Protein AF-A0AAW2ZKT9-F1 (afdb_monomer)

Organism: NCBI:txid1008807

Nearest PDB structures (foldseek):
  7aoi-assembly1_BR  TM=4.768E-01  e=3.909E-07  Trypanosoma brucei
  7l20-assembly1_H  TM=8.440E-01  e=3.289E-03  Homo sapiens
  3j6b-assembly1_G  TM=8.456E-01  e=6.353E-03  Saccharomyces cerevisiae
  5mrc-assembly1_G  TM=6.419E-01  e=7.603E-03  Saccharomyces cerevisiae

Sequence (339 aa):
MLHVRNTIQTQTKSLHQLFLSTTQTRCYRAVADEKIIMLRDFPEHGFVENDTVLVKRGYMRNFLYPRKYAIYATKENLDKLSEKLSVTDVEHLAQKRKAERIRVLMKKIKPAKVQVGTKPNRSGPSSSLKKPFTAQDMASTITNALDASVSAEDIIGVNGKPISGPINAVGTYDIEFKTSKFNTTSVFRITIHDLADISSKTEVRPMTPTMGSLATPTNISVDPQVDPSQIEYLDTALENALQSTTPAGELSKEEKKKLKMERREKRKEASETAEKKQSVRDEKKAYVLGKVLNKDIAEVKQKNVEKDRKLRQRVGVNRAVTPQAINRKDSKNDDVADD

Mean predicted aligned error: 21.89 Å

InterPro domains:
  IPR000244 Large ribosomal subunit protein bL9 [PTHR21368] (14-186)
  IPR009027 Large ribosomal subunit protein bL9/RNase H1, N-terminal [SSF55658] (35-84)
  IPR020070 Large ribosomal subunit protein bL9, N-terminal [PF01281] (35-81)
  IPR036935 Large ribosomal subunit protein bL9, N-terminal domain superfamily [G3DSA:3.40.5.10] (35-84)

Secondary structure (DSSP, 8-state):
--HHHHHHHHHHHHHHHHHHTT----------EEEEEESS-BGGGTBPTT-EEEEEHHHIIIIITTTTSEEE--HHHHHHHHHHHHHHHHHHHHHHHHHHHHHHHHHHHTT-EEEEEEPBPTTS-TTEEEEEE-HHHHHHHHHHHHT----GGGEEEETTEE--S-EEE-EEEEEEEE-TTS--EEEEEEEEEEHHHHHHTT-------------------------GGGTHHHHHHHHHHTTS---S----HHHHHHHHHHHHHHHHHHHHHHHHHHHHHHHHHHHHHHHHHSHHHHHHHHHHHHHHHHHHHHHT-----------------------

Solvent-accessible surface area (backbone atoms only — not comparable to full-atom values): 20586 Å² total; per-residue (Å²): 125,72,75,64,59,57,57,55,58,54,56,54,54,54,54,54,56,60,64,65,69,64,69,69,81,75,75,78,69,82,75,59,70,39,58,26,33,26,68,47,69,38,78,94,78,72,41,52,52,78,36,78,48,78,40,49,47,65,54,44,63,72,52,31,43,79,70,62,36,34,44,71,59,43,71,71,52,48,51,53,48,53,51,50,51,52,50,50,51,53,48,52,52,51,50,50,55,51,53,50,53,49,53,53,52,51,63,58,45,51,80,43,74,48,78,43,72,41,68,56,28,89,90,56,62,85,54,30,41,64,61,66,48,37,56,60,54,52,19,52,52,48,23,74,74,65,81,40,97,56,57,42,78,23,53,48,25,50,70,92,36,69,65,86,68,61,49,46,60,58,44,79,41,44,34,33,36,34,50,86,92,46,101,55,75,45,60,29,45,39,37,38,41,48,50,71,62,61,61,68,73,67,64,74,75,78,81,72,83,83,78,83,81,92,77,83,86,80,86,77,92,78,87,92,88,78,75,76,80,65,60,70,67,53,56,64,56,53,58,67,59,62,73,76,66,77,72,100,62,82,74,50,79,62,55,55,49,51,54,54,49,53,55,50,51,57,50,50,55,53,50,56,55,48,52,57,52,49,51,56,52,52,52,52,49,50,57,55,52,59,62,54,57,62,60,52,51,52,50,52,51,52,53,51,55,50,50,52,50,54,49,39,64,73,70,66,60,88,67,87,77,74,85,76,83,80,84,73,86,78,72,87,80,80,86,84,86,89,137

Structure (mmCIF, N/CA/C/O backbone):
data_AF-A0AAW2ZKT9-F1
#
_entry.id   AF-A0AAW2ZKT9-F1
#
loop_
_atom_site.group_PDB
_atom_site.id
_atom_site.type_symbol
_atom_site.label_atom_id
_atom_site.label_alt_id
_atom_site.label_comp_id
_atom_site.label_asym_id
_atom_site.label_entity_id
_atom_site.label_seq_id
_atom_site.pdbx_PDB_ins_code
_atom_site.Cartn_x
_atom_site.Cartn_y
_atom_site.Cartn_z
_atom_site.occupancy
_atom_site.B_iso_or_equiv
_atom_site.auth_seq_id
_atom_site.auth_comp_id
_atom_site.auth_asym_id
_atom_site.auth_atom_id
_atom_site.pdbx_PDB_model_num
ATOM 1 N N . MET A 1 1 ? -44.192 -44.475 77.372 1.00 55.53 1 MET A N 1
ATOM 2 C CA . MET A 1 1 ? -43.464 -44.549 76.079 1.00 55.53 1 MET A CA 1
ATOM 3 C C . MET A 1 1 ? -44.173 -43.894 74.881 1.00 55.53 1 MET A C 1
ATOM 5 O O . MET A 1 1 ? -43.504 -43.627 73.893 1.00 55.53 1 MET A O 1
ATOM 9 N N . LEU A 1 2 ? -45.475 -43.574 74.939 1.00 52.62 2 LEU A N 1
ATOM 10 C CA . LEU A 1 2 ? -46.193 -42.920 73.825 1.00 52.62 2 LEU A CA 1
ATOM 11 C C . LEU A 1 2 ? -45.950 -41.400 73.702 1.00 52.62 2 LEU A C 1
ATOM 13 O O . LEU A 1 2 ? -46.002 -40.865 72.602 1.00 52.62 2 LEU A O 1
ATOM 17 N N . HIS A 1 3 ? -45.597 -40.711 74.792 1.00 50.47 3 HIS A N 1
ATOM 18 C CA . HIS A 1 3 ? -45.415 -39.250 74.787 1.00 50.47 3 HIS A CA 1
ATOM 19 C C . HIS A 1 3 ? -44.108 -38.760 74.134 1.00 50.47 3 HIS A C 1
ATOM 21 O O . HIS A 1 3 ? -44.045 -37.620 73.695 1.00 50.47 3 HIS A O 1
ATOM 27 N N . VAL A 1 4 ? -43.085 -39.615 74.012 1.00 55.88 4 VAL A N 1
ATOM 28 C CA . VAL A 1 4 ? -41.787 -39.248 73.402 1.00 55.88 4 VAL A CA 1
ATOM 29 C C . VAL A 1 4 ? -41.814 -39.382 71.872 1.00 55.88 4 VAL A C 1
ATOM 31 O O . VAL A 1 4 ? -41.070 -38.713 71.166 1.00 55.88 4 VAL A O 1
ATOM 34 N N . ARG A 1 5 ? -42.706 -40.220 71.327 1.00 47.91 5 ARG A N 1
ATOM 35 C CA . ARG A 1 5 ? -42.810 -40.441 69.873 1.00 47.91 5 ARG A CA 1
ATOM 36 C C . ARG A 1 5 ? -43.530 -39.295 69.152 1.00 47.91 5 ARG A C 1
ATOM 38 O O . ARG A 1 5 ? -43.178 -38.980 68.018 1.00 47.91 5 ARG A O 1
ATOM 45 N N . ASN A 1 6 ? -44.467 -38.626 69.825 1.00 53.97 6 ASN A N 1
ATOM 46 C CA . ASN A 1 6 ? -45.226 -37.516 69.239 1.00 53.97 6 ASN A CA 1
ATOM 47 C C . ASN A 1 6 ? -44.430 -36.202 69.177 1.00 53.97 6 ASN A C 1
ATOM 49 O O . ASN A 1 6 ? -44.639 -35.414 68.260 1.00 53.97 6 ASN A O 1
ATOM 53 N N . THR A 1 7 ? -43.483 -35.974 70.091 1.00 55.09 7 THR A N 1
ATOM 54 C CA . THR A 1 7 ? -42.602 -34.791 70.074 1.00 55.09 7 THR A CA 1
ATOM 55 C C . THR A 1 7 ? -41.527 -34.862 68.990 1.00 55.09 7 THR A C 1
ATOM 57 O O . THR A 1 7 ? -41.171 -33.836 68.416 1.00 55.09 7 THR A O 1
ATOM 60 N N . ILE A 1 8 ? -41.049 -36.061 68.644 1.00 55.88 8 ILE A N 1
ATOM 61 C CA . ILE A 1 8 ? -40.082 -36.239 67.550 1.00 55.88 8 ILE A CA 1
ATOM 62 C C . ILE A 1 8 ? -40.753 -35.971 66.189 1.00 55.88 8 ILE A C 1
ATOM 64 O O . ILE A 1 8 ? -40.178 -35.287 65.346 1.00 55.88 8 ILE A O 1
ATOM 68 N N . GLN A 1 9 ? -42.000 -36.420 65.988 1.00 54.09 9 GLN A N 1
ATOM 69 C CA . GLN A 1 9 ? -42.734 -36.188 64.734 1.00 54.09 9 GLN A CA 1
ATOM 70 C C . GLN A 1 9 ? -43.092 -34.714 64.474 1.00 54.09 9 GLN A C 1
ATOM 72 O O . GLN A 1 9 ? -43.180 -34.300 63.313 1.00 54.09 9 GLN A O 1
ATOM 77 N N . THR A 1 10 ? -43.320 -33.908 65.515 1.00 55.78 10 THR A N 1
ATOM 78 C CA . THR A 1 10 ? -43.642 -32.480 65.350 1.00 55.78 10 THR A CA 1
ATOM 79 C C . THR A 1 10 ? -42.404 -31.647 65.023 1.00 55.78 10 THR A C 1
ATOM 81 O O . THR A 1 10 ? -42.484 -30.752 64.180 1.00 55.78 10 THR A O 1
ATOM 84 N N . GLN A 1 11 ? -41.239 -31.985 65.588 1.00 57.16 11 GLN A N 1
ATOM 85 C CA . GLN A 1 11 ? -39.976 -31.311 65.263 1.00 57.16 11 GLN A CA 1
ATOM 86 C C . GLN A 1 11 ? -39.531 -31.561 63.812 1.00 57.16 11 GLN A C 1
ATOM 88 O O . GLN A 1 11 ? -39.074 -30.636 63.139 1.00 57.16 11 GLN A O 1
ATOM 93 N N . THR A 1 12 ? -39.740 -32.768 63.275 1.00 54.34 12 THR A N 1
ATOM 94 C CA . THR A 1 12 ? -39.355 -33.090 61.888 1.00 54.34 12 THR A CA 1
ATOM 95 C C . THR A 1 12 ? -40.223 -32.396 60.834 1.00 54.34 12 THR A C 1
ATOM 97 O O . THR A 1 12 ? -39.730 -32.069 59.758 1.00 54.34 12 THR A O 1
ATOM 100 N N . LYS A 1 13 ? -41.502 -32.116 61.128 1.00 52.97 13 LYS A N 1
ATOM 101 C CA . LYS A 1 13 ? -42.390 -31.386 60.199 1.00 52.97 13 LYS A CA 1
ATOM 102 C C . LYS A 1 13 ? -42.039 -29.895 60.103 1.00 52.97 13 LYS A C 1
ATOM 104 O O . LYS A 1 13 ? -42.116 -29.327 59.018 1.00 52.97 13 LYS A O 1
ATOM 109 N N . SER A 1 14 ? -41.596 -29.296 61.209 1.00 54.69 14 SER A N 1
ATOM 110 C CA . SER A 1 14 ? -41.140 -27.899 61.280 1.00 54.69 14 SER A CA 1
ATOM 111 C C . SER A 1 14 ? -39.885 -27.649 60.426 1.00 54.69 14 SER A C 1
ATOM 113 O O . SER A 1 14 ? -39.846 -26.708 59.630 1.00 54.69 14 SER A O 1
ATOM 115 N N . LEU A 1 15 ? -38.892 -28.544 60.497 1.00 53.81 15 LEU A N 1
ATOM 116 C CA . LEU A 1 15 ? -37.660 -28.423 59.707 1.00 53.81 15 LEU A CA 1
ATOM 117 C C . LEU A 1 15 ? -37.892 -28.604 58.200 1.00 53.81 15 LEU A C 1
ATOM 119 O O . LEU A 1 15 ? -37.283 -27.901 57.396 1.00 53.81 15 LEU A O 1
ATOM 123 N N . HIS A 1 16 ? -38.812 -29.487 57.802 1.00 55.59 16 HIS A N 1
ATOM 124 C CA . HIS A 1 16 ? -39.136 -29.694 56.388 1.00 55.59 16 HIS A CA 1
ATOM 125 C C . HIS A 1 16 ? -39.863 -28.482 55.773 1.00 55.59 16 HIS A C 1
ATOM 127 O O . HIS A 1 16 ? -39.642 -28.156 54.607 1.00 55.59 16 HIS A O 1
ATOM 133 N N . GLN A 1 17 ? -40.681 -27.768 56.558 1.00 54.91 17 GLN A N 1
ATOM 134 C CA . GLN A 1 17 ? -41.339 -26.526 56.127 1.00 54.91 17 GLN A CA 1
ATOM 135 C C . GLN A 1 17 ? -40.362 -25.346 55.994 1.00 54.91 17 GLN A C 1
ATOM 137 O O . GLN A 1 17 ? -40.526 -24.519 55.099 1.00 54.91 17 GLN A O 1
ATOM 142 N N . LEU A 1 18 ? -39.318 -25.290 56.828 1.00 53.09 18 LEU A N 1
ATOM 143 C CA . LEU A 1 18 ? -38.256 -24.281 56.731 1.00 53.09 18 LEU A CA 1
ATOM 144 C C . LEU A 1 18 ? -37.307 -24.516 55.543 1.00 53.09 18 LEU A C 1
ATOM 146 O O . LEU A 1 18 ? -36.765 -23.558 54.995 1.00 53.09 18 LEU A O 1
ATOM 150 N N . PHE A 1 19 ? -37.138 -25.766 55.106 1.00 49.34 19 PHE A N 1
ATOM 151 C CA . PHE A 1 19 ? -36.288 -26.101 53.957 1.00 49.34 19 PHE A CA 1
ATOM 152 C C . PHE A 1 19 ? -36.965 -25.821 52.601 1.00 49.34 19 PHE A C 1
ATOM 154 O O . PHE A 1 19 ? -36.299 -25.551 51.607 1.00 49.34 19 PHE A O 1
ATOM 161 N N . LEU A 1 20 ? -38.301 -25.840 52.554 1.00 49.09 20 LEU A N 1
ATOM 162 C CA . LEU A 1 20 ? -39.081 -25.579 51.336 1.00 49.09 20 LEU A CA 1
ATOM 163 C C . LEU A 1 20 ? -39.371 -24.087 51.093 1.00 49.09 20 LEU A C 1
ATOM 165 O O . LEU A 1 20 ? -39.737 -23.720 49.982 1.00 49.09 20 LEU A O 1
ATOM 169 N N . SER A 1 21 ? -39.181 -23.209 52.085 1.00 49.22 21 SER A N 1
ATOM 170 C CA . SER A 1 21 ? -39.358 -21.753 51.923 1.00 49.22 21 SER A CA 1
ATOM 171 C C . SER A 1 21 ? -38.104 -21.032 51.415 1.00 49.22 21 SER A C 1
ATOM 173 O O . SER A 1 21 ? -38.153 -19.849 51.077 1.00 49.22 21 SER A O 1
ATOM 175 N N . THR A 1 22 ? -36.975 -21.741 51.318 1.00 50.91 22 THR A N 1
ATOM 176 C CA . THR A 1 22 ? -35.697 -21.211 50.823 1.00 50.91 22 THR A CA 1
ATOM 177 C C . THR A 1 22 ? -35.498 -21.390 49.322 1.00 50.91 22 THR A C 1
ATOM 179 O O . THR A 1 22 ? -34.410 -21.100 48.818 1.00 50.91 22 THR A O 1
ATOM 182 N N . THR A 1 23 ? -36.534 -21.769 48.565 1.00 51.47 23 THR A N 1
ATOM 183 C CA . THR A 1 23 ? -36.543 -21.542 47.116 1.00 51.47 23 THR A CA 1
ATOM 184 C C . THR A 1 23 ? -36.618 -20.038 46.880 1.00 51.47 23 THR A C 1
ATOM 186 O O . THR A 1 23 ? -37.684 -19.475 46.641 1.00 51.47 23 THR A O 1
ATOM 189 N N . GLN A 1 24 ? -35.467 -19.375 47.017 1.00 59.56 24 GLN A N 1
ATOM 190 C CA . GLN A 1 24 ? -35.252 -18.000 46.614 1.00 59.56 24 GLN A CA 1
ATOM 191 C C . GLN A 1 24 ? -35.856 -17.848 45.230 1.00 59.56 24 GLN A C 1
ATOM 193 O O . GLN A 1 24 ? -35.366 -18.429 44.258 1.00 59.56 24 GLN A O 1
ATOM 198 N N . THR A 1 25 ? -36.912 -17.052 45.147 1.00 53.22 25 THR A N 1
ATOM 199 C CA . THR A 1 25 ? -37.403 -16.503 43.899 1.00 53.22 25 THR A CA 1
ATOM 200 C C . THR A 1 25 ? -36.242 -15.705 43.313 1.00 53.22 25 THR A C 1
ATOM 202 O O . THR A 1 25 ? -36.056 -14.530 43.625 1.00 53.22 25 THR A O 1
ATOM 205 N N . ARG A 1 26 ? -35.384 -16.360 42.518 1.00 54.31 26 ARG A N 1
ATOM 206 C CA . ARG A 1 26 ? -34.419 -15.688 41.655 1.00 54.31 26 ARG A CA 1
ATOM 207 C C . ARG A 1 26 ? -35.266 -14.879 40.694 1.00 54.31 26 ARG A C 1
ATOM 209 O O . ARG A 1 26 ? -35.739 -15.379 39.680 1.00 54.31 26 ARG A O 1
ATOM 216 N N . CYS A 1 27 ? -35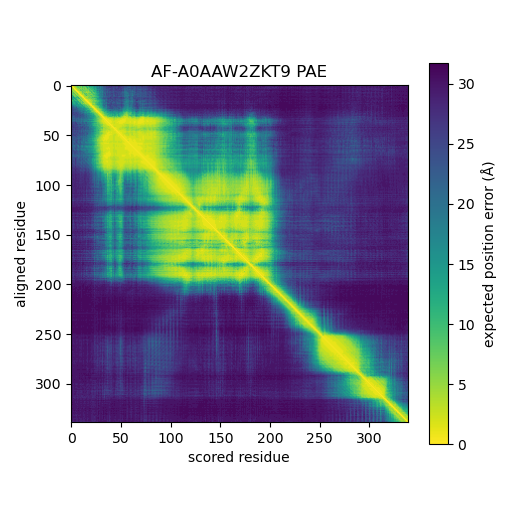.506 -13.628 41.050 1.00 50.59 27 CYS A N 1
ATOM 217 C CA . CYS A 1 27 ? -36.031 -12.643 40.138 1.00 50.59 27 CYS A CA 1
ATOM 218 C C . CYS A 1 27 ? -34.999 -12.505 39.013 1.00 50.59 27 CYS A C 1
ATOM 220 O O . CYS A 1 27 ? -33.965 -11.850 39.155 1.00 50.59 27 CYS A O 1
ATOM 222 N N . TYR A 1 28 ? -35.245 -13.211 37.907 1.00 58.62 28 TYR A N 1
ATOM 223 C CA . TYR A 1 28 ? -34.474 -13.089 36.680 1.00 58.62 28 TYR A CA 1
ATOM 224 C C . TYR A 1 28 ? -34.650 -11.662 36.176 1.00 58.62 28 TYR A C 1
ATOM 226 O O . TYR A 1 28 ? -35.633 -11.311 35.528 1.00 58.62 28 TYR A O 1
ATOM 234 N N . ARG A 1 29 ? -33.701 -10.803 36.537 1.00 62.41 29 ARG A N 1
ATOM 235 C CA . ARG A 1 29 ? -33.633 -9.447 36.014 1.00 62.41 29 ARG A CA 1
ATOM 236 C C . ARG A 1 29 ? -33.313 -9.573 34.529 1.00 62.41 29 ARG A C 1
ATOM 238 O O . ARG A 1 29 ? -32.271 -10.130 34.184 1.00 62.41 29 ARG A O 1
ATOM 245 N N . ALA A 1 30 ? -34.205 -9.087 33.667 1.00 65.00 30 ALA A N 1
ATOM 246 C CA . ALA A 1 30 ? -33.951 -9.027 32.234 1.00 65.00 30 ALA A CA 1
ATOM 247 C C . ALA A 1 30 ? -32.586 -8.361 31.999 1.00 65.00 30 ALA A C 1
ATOM 249 O O . ALA A 1 30 ? -32.335 -7.236 32.443 1.00 65.00 30 ALA A O 1
ATOM 250 N N . VAL A 1 31 ? -31.664 -9.103 31.388 1.00 67.56 31 VAL A N 1
ATOM 251 C CA . VAL A 1 31 ? -30.297 -8.633 31.174 1.00 67.56 31 VAL A CA 1
ATOM 252 C C . VAL A 1 31 ? -30.313 -7.732 29.949 1.00 67.56 31 VAL A C 1
ATOM 254 O O . VAL A 1 31 ? -30.563 -8.203 28.840 1.00 67.56 31 VAL A O 1
ATOM 257 N N . ALA A 1 32 ? -30.062 -6.443 30.169 1.00 80.19 32 ALA A N 1
ATOM 258 C CA . ALA A 1 32 ? -29.929 -5.468 29.095 1.00 80.19 32 ALA A CA 1
ATOM 259 C C . ALA A 1 32 ? -28.803 -5.861 28.125 1.00 80.19 32 ALA A C 1
ATOM 261 O O . ALA A 1 32 ? -27.788 -6.439 28.534 1.00 80.19 32 ALA A O 1
ATOM 262 N N . ASP A 1 33 ? -28.995 -5.527 26.853 1.00 92.44 33 ASP A N 1
ATOM 263 C CA . ASP A 1 33 ? -27.971 -5.644 25.821 1.00 92.44 33 ASP A CA 1
ATOM 264 C C . ASP A 1 33 ? -27.014 -4.448 25.882 1.00 92.44 33 ASP A C 1
ATOM 266 O O . ASP A 1 33 ? -27.395 -3.343 26.270 1.00 92.44 33 ASP A O 1
ATOM 270 N N . GLU A 1 34 ? -25.752 -4.687 25.542 1.00 93.25 34 GLU A N 1
ATOM 271 C CA . GLU A 1 34 ? -24.696 -3.681 25.453 1.00 93.25 34 GLU A CA 1
ATOM 272 C C . GLU A 1 34 ? -24.239 -3.512 24.018 1.00 93.25 34 GLU A C 1
ATOM 274 O O . GLU A 1 34 ? -24.077 -4.487 23.281 1.00 93.25 34 GLU A O 1
ATOM 279 N N . LYS A 1 35 ? -23.973 -2.258 23.656 1.00 96.25 35 LYS A N 1
ATOM 280 C CA . LYS A 1 35 ? -23.394 -1.899 22.367 1.00 96.25 35 LYS A CA 1
ATOM 281 C C . LYS A 1 35 ? -21.872 -1.945 22.474 1.00 96.25 35 LYS A C 1
ATOM 283 O O . LYS A 1 35 ? -21.276 -1.294 23.338 1.00 96.25 35 LYS A O 1
ATOM 288 N N . ILE A 1 36 ? -21.245 -2.719 21.601 1.00 96.56 36 ILE A N 1
ATOM 289 C CA . ILE A 1 36 ? -19.804 -2.979 21.620 1.00 96.56 36 ILE A CA 1
ATOM 290 C C . ILE A 1 36 ? -19.215 -2.834 20.221 1.00 96.56 36 ILE A C 1
ATOM 292 O O . ILE A 1 36 ? -19.940 -2.922 19.237 1.00 96.56 36 ILE A O 1
ATOM 296 N N . ILE A 1 37 ? -17.906 -2.622 20.145 1.00 96.81 37 ILE A N 1
ATOM 297 C CA . ILE A 1 37 ? -17.136 -2.618 18.899 1.00 96.81 37 ILE A CA 1
ATOM 298 C C . ILE A 1 37 ? -16.263 -3.870 18.897 1.00 96.81 37 ILE A C 1
ATOM 300 O O . ILE A 1 37 ? -15.524 -4.101 19.862 1.00 96.81 37 ILE A O 1
ATOM 304 N N . MET A 1 38 ? -16.344 -4.667 17.837 1.00 96.81 38 MET A N 1
ATOM 305 C CA . MET A 1 38 ? -15.521 -5.864 17.670 1.00 96.81 38 MET A CA 1
ATOM 306 C C . MET A 1 38 ? -14.114 -5.498 17.200 1.00 96.81 38 MET A C 1
ATOM 308 O O . MET A 1 38 ? -13.937 -4.682 16.303 1.00 96.81 38 MET A O 1
ATOM 312 N N . LEU A 1 39 ? -13.101 -6.108 17.811 1.00 95.06 39 LEU A N 1
ATOM 313 C CA . LEU A 1 39 ? -11.690 -5.939 17.444 1.00 95.06 39 LEU A CA 1
ATOM 314 C C . LEU A 1 39 ? -11.143 -7.105 16.617 1.00 95.06 39 LEU A C 1
ATOM 316 O O . LEU A 1 39 ? -10.015 -7.035 16.146 1.00 95.06 39 LEU A O 1
ATOM 320 N N . ARG A 1 40 ? -11.889 -8.204 16.510 1.00 92.44 40 ARG A N 1
ATOM 321 C CA . ARG A 1 40 ? -11.532 -9.380 15.715 1.00 92.44 40 ARG A CA 1
ATOM 322 C C . ARG A 1 40 ? -12.781 -9.969 15.084 1.00 92.44 40 ARG A C 1
ATOM 324 O O . ARG A 1 40 ? -13.862 -9.855 15.657 1.00 92.44 40 ARG A O 1
ATOM 331 N N . ASP A 1 41 ? -12.585 -10.626 13.951 1.00 91.06 41 ASP A N 1
ATOM 332 C CA . ASP A 1 41 ? -13.618 -11.379 13.247 1.00 91.06 41 ASP A CA 1
ATOM 333 C C . ASP A 1 41 ? -13.933 -12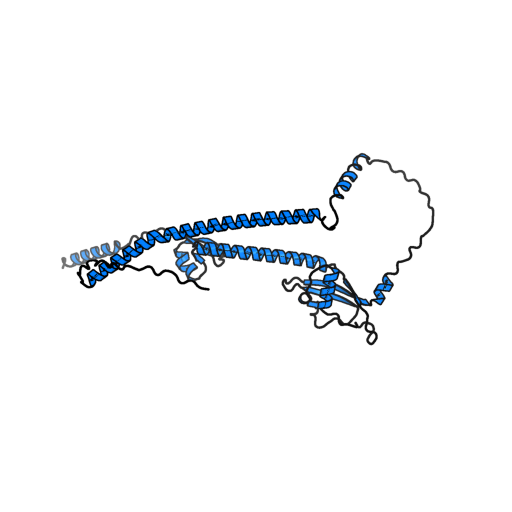.708 13.965 1.00 91.06 41 ASP A C 1
ATOM 335 O O . ASP A 1 41 ? -13.028 -13.416 14.421 1.00 91.06 41 ASP A O 1
ATOM 339 N N . PHE A 1 42 ? -15.224 -13.032 14.069 1.00 88.69 42 PHE A N 1
ATOM 340 C CA . PHE A 1 42 ? -15.755 -14.303 14.561 1.00 88.69 42 PHE A CA 1
ATOM 341 C C . PHE A 1 42 ? -16.779 -14.853 13.557 1.00 88.69 42 PHE A C 1
ATOM 343 O O . PHE A 1 42 ? -17.983 -14.596 13.702 1.00 88.69 42 PHE A O 1
ATOM 350 N N . PRO A 1 43 ? -16.341 -15.670 12.581 1.00 83.19 43 PRO A N 1
ATOM 351 C CA . PRO A 1 43 ? -17.215 -16.172 11.522 1.00 83.19 43 PRO A CA 1
ATOM 352 C C . PRO A 1 43 ? -18.322 -17.087 12.056 1.00 83.19 43 PRO A C 1
ATOM 354 O O . PRO A 1 43 ? -19.427 -17.088 11.525 1.00 83.19 43 PRO A O 1
ATOM 357 N N . GLU A 1 44 ? -18.072 -17.804 13.157 1.00 87.94 44 GLU A N 1
ATOM 358 C CA . GLU A 1 44 ? -19.066 -18.669 13.809 1.00 87.94 44 GLU A CA 1
ATOM 359 C C . GLU A 1 44 ? -20.316 -17.911 14.272 1.00 87.94 44 GLU A C 1
ATOM 361 O O . GLU A 1 44 ? -21.367 -18.515 14.464 1.00 87.94 44 GLU A O 1
ATOM 366 N N . HIS A 1 45 ? -20.196 -16.610 14.544 1.00 82.25 45 HIS A N 1
ATOM 367 C CA . HIS A 1 45 ? -21.284 -15.778 15.068 1.00 82.25 45 HIS A CA 1
ATOM 368 C C . HIS A 1 45 ? -21.653 -14.650 14.092 1.00 82.25 45 HIS A C 1
ATOM 370 O O . HIS A 1 45 ? -22.500 -13.817 14.410 1.00 82.25 45 HIS A O 1
ATOM 376 N N . GLY A 1 46 ? -21.019 -14.619 12.912 1.00 87.69 46 GLY A N 1
ATOM 377 C CA . GLY A 1 46 ? -21.205 -13.579 11.901 1.00 87.69 46 GLY A CA 1
ATOM 378 C C . GLY A 1 46 ? -20.737 -12.188 12.339 1.00 87.69 46 GLY A C 1
ATOM 379 O O . GLY A 1 46 ? -21.244 -11.195 11.827 1.00 87.69 46 GLY A O 1
ATOM 380 N N . PHE A 1 47 ? -19.819 -12.092 13.305 1.00 92.31 47 PHE A N 1
ATOM 381 C CA . PHE A 1 47 ? -19.333 -10.804 13.799 1.00 92.31 47 PHE A CA 1
ATOM 382 C C . PHE A 1 47 ? -18.087 -10.368 13.045 1.00 92.31 47 PHE A C 1
ATOM 384 O O . PHE A 1 47 ? -17.059 -11.024 13.144 1.00 92.31 47 PHE A O 1
ATOM 391 N N . VAL A 1 48 ? -18.167 -9.229 12.365 1.00 89.69 48 VAL A N 1
ATOM 392 C CA . VAL A 1 48 ? -17.062 -8.680 11.575 1.00 89.69 48 VAL A CA 1
ATOM 393 C C . VAL A 1 48 ? -16.187 -7.765 12.439 1.00 89.69 48 VAL A C 1
ATOM 395 O O . VAL A 1 48 ? -16.666 -7.087 13.351 1.00 89.69 48 VAL A O 1
ATOM 398 N N . GLU A 1 49 ? -14.885 -7.736 12.157 1.00 91.06 49 GLU A N 1
ATOM 399 C CA . GLU A 1 49 ? -13.954 -6.801 12.792 1.00 91.06 49 GLU A CA 1
ATOM 400 C C . GLU A 1 49 ? -14.347 -5.338 12.516 1.00 91.06 49 GLU A C 1
ATOM 402 O O . GLU A 1 49 ? -14.791 -4.994 11.424 1.00 91.06 49 GLU A O 1
ATOM 407 N N . ASN A 1 50 ? -14.144 -4.461 13.505 1.00 92.31 50 ASN A N 1
ATOM 408 C CA . ASN A 1 50 ? -14.453 -3.029 13.456 1.00 92.31 50 ASN A CA 1
ATOM 409 C C . ASN A 1 50 ? -15.947 -2.695 13.287 1.00 92.31 50 ASN A C 1
ATOM 411 O O . ASN A 1 50 ? -16.289 -1.530 13.089 1.00 92.31 50 ASN A O 1
ATOM 415 N N . ASP A 1 51 ? -16.840 -3.676 13.433 1.00 91.56 51 ASP A N 1
ATOM 416 C CA . ASP A 1 51 ? -18.285 -3.461 13.420 1.00 91.56 51 ASP A CA 1
ATOM 417 C C . ASP A 1 51 ? -18.851 -3.216 14.829 1.00 91.56 51 ASP A C 1
ATOM 419 O O . ASP A 1 51 ? -18.269 -3.602 15.852 1.00 91.56 51 ASP A O 1
ATOM 423 N N . THR A 1 52 ? -20.004 -2.548 14.888 1.00 94.00 52 THR A N 1
ATOM 424 C CA . THR A 1 52 ? -20.704 -2.231 16.130 1.00 94.00 52 THR A CA 1
ATOM 425 C C . THR A 1 52 ? -21.904 -3.149 16.342 1.00 94.00 52 THR A C 1
ATOM 427 O O . THR A 1 52 ? -22.939 -3.001 15.698 1.00 94.00 52 THR A O 1
ATOM 430 N N . VAL A 1 53 ? -21.803 -4.045 17.323 1.00 94.50 53 VAL A N 1
ATOM 431 C CA . VAL A 1 53 ? -22.769 -5.128 17.558 1.00 94.50 53 VAL A CA 1
ATOM 432 C C . VAL A 1 53 ? -23.454 -4.971 18.920 1.00 94.50 53 VAL A C 1
ATOM 434 O O . VAL A 1 53 ? -22.869 -4.454 19.876 1.00 94.50 53 VAL A O 1
ATOM 437 N N . LEU A 1 54 ? -24.711 -5.414 19.021 1.00 95.00 54 LEU A N 1
ATOM 438 C CA . LEU A 1 54 ? -25.443 -5.539 20.285 1.00 95.00 54 LEU A CA 1
ATOM 439 C C . LEU A 1 54 ? -25.272 -6.952 20.848 1.00 95.00 54 LEU A C 1
ATOM 441 O O . LEU A 1 54 ? -25.631 -7.931 20.199 1.00 95.00 54 LEU A O 1
ATOM 445 N N . VAL A 1 55 ? -24.750 -7.064 22.070 1.00 94.94 55 VAL A N 1
ATOM 446 C CA . VAL A 1 55 ? -24.541 -8.353 22.746 1.00 94.94 55 VAL A CA 1
ATOM 447 C C . VAL A 1 55 ? -25.067 -8.334 24.173 1.00 94.94 55 VAL A C 1
ATOM 449 O O . VAL A 1 55 ? -25.126 -7.294 24.827 1.00 94.94 55 VAL A O 1
ATOM 452 N N . LYS A 1 56 ? -25.369 -9.510 24.725 1.00 94.69 56 LYS A N 1
ATOM 453 C CA . LYS A 1 56 ? -25.748 -9.636 26.137 1.00 94.69 56 LYS A CA 1
ATOM 454 C C . LYS A 1 56 ? -24.596 -9.189 27.047 1.00 94.69 56 LYS A C 1
ATOM 456 O O . LYS A 1 56 ? -23.453 -9.620 26.869 1.00 94.69 56 LYS A O 1
ATOM 461 N N . ARG A 1 57 ? -24.901 -8.420 28.106 1.00 93.69 57 ARG A N 1
ATOM 462 C CA . ARG A 1 57 ? -23.916 -7.951 29.114 1.00 93.69 57 ARG A CA 1
ATOM 463 C C . ARG A 1 57 ? -22.996 -9.046 29.646 1.00 93.69 57 ARG A C 1
ATOM 465 O O . ARG A 1 57 ? -21.803 -8.813 29.822 1.00 93.69 57 ARG A O 1
ATOM 472 N N . GLY A 1 58 ? -23.552 -10.225 29.927 1.00 94.19 58 GLY A N 1
ATOM 473 C CA . GLY A 1 58 ? -22.790 -11.361 30.450 1.00 94.19 58 GLY A CA 1
ATOM 474 C C . GLY A 1 58 ? -21.740 -11.867 29.462 1.00 94.19 58 GLY A C 1
ATOM 475 O O . GLY A 1 58 ? -20.609 -12.130 29.860 1.00 94.19 58 GLY A O 1
ATOM 476 N N . TYR A 1 59 ? -22.085 -11.922 28.174 1.00 95.00 59 TYR A N 1
ATOM 477 C CA . TYR A 1 59 ? -21.165 -12.354 27.125 1.00 95.00 59 TYR A CA 1
ATOM 478 C C . TYR A 1 59 ? -20.024 -11.349 26.931 1.00 95.00 59 TYR A C 1
ATOM 480 O O . TYR A 1 59 ? -18.853 -11.732 26.916 1.00 95.00 59 TYR A O 1
ATOM 488 N N . MET A 1 60 ? -20.347 -10.049 26.915 1.00 95.75 60 MET A N 1
ATOM 489 C CA . MET A 1 60 ? -19.333 -8.992 26.876 1.00 95.75 60 MET A CA 1
ATOM 490 C C . MET A 1 60 ? -18.380 -9.076 28.075 1.00 95.75 60 MET A C 1
ATOM 492 O O . MET A 1 60 ? -17.165 -9.119 27.901 1.00 95.75 60 MET A O 1
ATOM 496 N N . ARG A 1 61 ? -18.914 -9.147 29.299 1.00 95.75 61 ARG A N 1
ATOM 497 C CA . ARG A 1 61 ? -18.111 -9.112 30.530 1.00 95.75 61 ARG A CA 1
ATOM 498 C C . ARG A 1 61 ? -17.242 -10.351 30.730 1.00 95.75 61 ARG A C 1
ATOM 500 O O . ARG A 1 61 ? -16.109 -10.212 31.177 1.00 95.75 61 ARG A O 1
ATOM 507 N N . ASN A 1 62 ? -17.777 -11.538 30.451 1.00 96.81 62 ASN A N 1
ATOM 508 C CA . ASN A 1 62 ? -17.123 -12.795 30.817 1.00 96.81 62 ASN A CA 1
ATOM 509 C C . ASN A 1 62 ? -16.238 -13.349 29.695 1.00 96.81 62 ASN A C 1
ATOM 511 O O . ASN A 1 62 ? -15.271 -14.047 29.985 1.00 96.81 62 ASN A O 1
ATOM 515 N N . PHE A 1 63 ? -16.560 -13.058 28.431 1.00 96.19 63 PHE A N 1
ATOM 516 C CA . PHE A 1 63 ? -15.891 -13.670 27.284 1.00 96.19 63 PHE A CA 1
ATOM 517 C C . PHE A 1 63 ? -15.148 -12.648 26.420 1.00 96.19 63 PHE A C 1
ATOM 519 O O . PHE A 1 63 ? -13.927 -12.741 26.286 1.00 96.19 63 PHE A O 1
ATOM 526 N N . LEU A 1 64 ? -15.850 -11.652 25.870 1.00 96.69 64 LEU A N 1
ATOM 527 C CA . LEU A 1 64 ? -15.260 -10.748 24.873 1.00 96.69 64 LEU A CA 1
ATOM 528 C C . LEU A 1 64 ? -14.258 -9.758 25.482 1.00 96.69 64 LEU A C 1
ATOM 530 O O . LEU A 1 64 ? -13.172 -9.563 24.933 1.00 96.69 64 LEU A O 1
ATOM 534 N N . TYR A 1 65 ? -14.599 -9.151 26.622 1.00 96.19 65 TYR A N 1
ATOM 535 C CA . TYR A 1 65 ? -13.773 -8.127 27.261 1.00 96.19 65 TYR A CA 1
ATOM 536 C C . TYR A 1 65 ? -12.461 -8.687 27.839 1.00 96.19 65 TYR A C 1
ATOM 538 O O . TYR A 1 65 ? -11.403 -8.154 27.499 1.00 96.19 65 TYR A O 1
ATOM 546 N N . PRO A 1 66 ? -12.455 -9.788 28.626 1.00 97.75 66 PRO A N 1
ATOM 547 C CA . PRO A 1 66 ? -11.212 -10.324 29.188 1.00 97.75 66 PRO A CA 1
ATOM 548 C C . PRO A 1 66 ? -10.245 -10.826 28.110 1.00 97.75 66 PRO A C 1
ATOM 550 O O . PRO A 1 66 ? -9.031 -10.707 28.262 1.00 97.75 66 PRO A O 1
ATOM 553 N N . ARG A 1 67 ? -10.779 -11.341 26.994 1.00 96.69 67 ARG A N 1
ATOM 554 C CA . ARG A 1 67 ? -9.990 -11.814 25.846 1.00 96.69 67 ARG A CA 1
ATOM 555 C C . ARG A 1 67 ? -9.593 -10.705 24.868 1.00 96.69 67 ARG A C 1
ATOM 557 O O . ARG A 1 67 ? -8.872 -10.983 23.914 1.00 96.69 67 ARG A O 1
ATOM 564 N N . LYS A 1 68 ? -10.021 -9.458 25.109 1.00 96.62 68 LYS A N 1
ATOM 565 C CA . LYS A 1 68 ? -9.773 -8.288 24.244 1.00 96.62 68 LYS A CA 1
ATOM 566 C C . LYS A 1 68 ? -10.288 -8.475 22.811 1.00 96.62 68 LYS A C 1
ATOM 568 O O . LYS A 1 68 ? -9.681 -7.997 21.858 1.00 96.62 68 LYS A O 1
ATOM 573 N N . TYR A 1 69 ? -11.407 -9.176 22.663 1.00 96.44 69 TYR A N 1
ATOM 574 C CA . TYR A 1 69 ? -12.079 -9.362 21.376 1.00 96.44 69 TYR A CA 1
ATOM 575 C C . TYR A 1 69 ? -13.050 -8.235 21.048 1.00 96.44 69 TYR A C 1
ATOM 577 O O . TYR A 1 69 ? -13.333 -8.002 19.880 1.00 96.44 69 TYR A O 1
ATOM 585 N N . ALA A 1 70 ? -13.522 -7.508 22.060 1.00 96.75 70 ALA A N 1
ATOM 586 C CA . ALA A 1 70 ? -14.372 -6.346 21.873 1.00 96.75 70 ALA A CA 1
ATOM 587 C C . ALA A 1 70 ? -14.084 -5.264 22.913 1.00 96.75 70 ALA A C 1
ATOM 589 O O . ALA A 1 70 ? -13.570 -5.533 24.003 1.00 96.75 70 ALA A O 1
ATOM 590 N N . ILE A 1 71 ? -14.479 -4.039 22.582 1.00 97.00 71 ILE A N 1
ATOM 591 C CA . ILE A 1 71 ? -14.456 -2.879 23.474 1.00 97.00 71 ILE A CA 1
ATOM 592 C C . ILE A 1 71 ? -15.856 -2.283 23.589 1.00 97.00 71 ILE A C 1
ATOM 594 O O . ILE A 1 71 ? -16.692 -2.439 22.703 1.00 97.00 71 ILE A O 1
ATOM 598 N N . TYR A 1 72 ? -16.128 -1.582 24.686 1.00 96.94 72 TYR A N 1
ATOM 599 C CA . TYR A 1 72 ? -17.393 -0.863 24.834 1.00 96.94 72 TYR A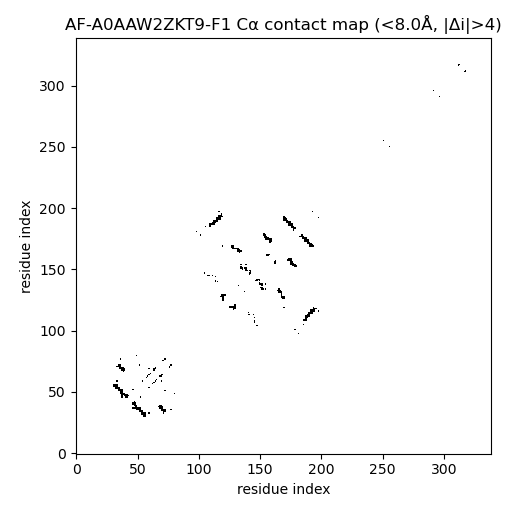 CA 1
ATOM 600 C C . TYR A 1 72 ? -17.509 0.248 23.787 1.00 96.94 72 TYR A C 1
ATOM 602 O O . TYR A 1 72 ? -16.546 0.986 23.557 1.00 96.94 72 TYR A O 1
ATOM 610 N N . ALA A 1 73 ? -18.699 0.405 23.202 1.00 96.62 73 ALA A N 1
ATOM 611 C CA . ALA A 1 73 ? -18.990 1.457 22.232 1.00 96.62 73 ALA A CA 1
ATOM 612 C C . ALA A 1 73 ? -19.233 2.811 22.930 1.00 96.62 73 ALA A C 1
ATOM 614 O O . ALA A 1 73 ? -20.331 3.368 22.901 1.00 96.62 73 ALA A O 1
ATOM 615 N N . THR A 1 74 ? -18.209 3.335 23.606 1.00 97.06 74 THR A N 1
ATOM 616 C CA . THR A 1 74 ? -18.213 4.707 24.129 1.00 97.06 74 THR A CA 1
ATOM 617 C C . THR A 1 74 ? -18.037 5.703 22.983 1.00 97.06 74 THR A C 1
ATOM 619 O O . THR A 1 74 ? -17.517 5.350 21.926 1.00 97.06 74 THR A O 1
ATOM 622 N N . LYS A 1 75 ? -18.437 6.965 23.187 1.00 96.12 75 LYS A N 1
ATOM 623 C CA . LYS A 1 75 ? -18.286 8.021 22.168 1.00 96.12 75 LYS A CA 1
ATOM 624 C C . LYS A 1 75 ? -16.840 8.140 21.681 1.00 96.12 75 LYS A C 1
ATOM 626 O O . LYS A 1 75 ? -16.597 8.079 20.489 1.00 96.12 75 LYS A O 1
ATOM 631 N N . GLU A 1 76 ? -15.888 8.158 22.611 1.00 96.44 76 GLU A N 1
ATOM 632 C CA . GLU A 1 76 ? -14.460 8.215 22.284 1.00 96.44 76 GLU A CA 1
ATOM 633 C C . GLU A 1 76 ? -13.983 7.023 21.445 1.00 96.44 76 GLU A C 1
ATOM 635 O O . GLU A 1 76 ? -13.143 7.180 20.563 1.00 96.44 76 GLU A O 1
ATOM 640 N N . ASN A 1 77 ? -14.492 5.818 21.715 1.00 95.88 77 ASN A N 1
ATOM 641 C CA . ASN A 1 77 ? -14.108 4.630 20.957 1.00 95.88 77 ASN A CA 1
ATOM 642 C C . ASN A 1 77 ? -14.744 4.618 19.563 1.00 95.88 77 ASN A C 1
ATOM 644 O O . ASN A 1 77 ? -14.100 4.169 18.619 1.00 95.88 77 ASN A O 1
ATOM 648 N N . LEU A 1 78 ? -15.969 5.134 19.427 1.00 94.69 78 LEU A N 1
ATOM 649 C CA . LEU A 1 78 ? -16.632 5.320 18.134 1.00 94.69 78 LEU A CA 1
ATOM 650 C C . LEU A 1 78 ? -15.916 6.374 17.281 1.00 94.69 78 LEU A C 1
ATOM 652 O O . LEU A 1 78 ? -15.704 6.147 16.093 1.00 94.69 78 LEU A O 1
ATOM 656 N N . ASP A 1 79 ? -15.479 7.478 17.887 1.00 94.31 79 ASP A N 1
ATOM 657 C CA . ASP A 1 79 ? -14.712 8.514 17.192 1.00 94.31 79 ASP A CA 1
ATOM 658 C C . ASP A 1 79 ? -13.375 7.939 16.697 1.00 94.31 79 ASP A C 1
ATOM 660 O O . ASP A 1 79 ? -13.076 8.009 15.504 1.00 94.31 79 ASP A O 1
ATOM 664 N N . LYS A 1 80 ? -12.633 7.234 17.565 1.00 93.38 80 LYS A N 1
ATOM 665 C CA . LYS A 1 80 ? -11.392 6.527 17.190 1.00 93.38 80 LYS A CA 1
ATOM 666 C C . LYS A 1 80 ? -11.608 5.491 16.086 1.00 93.38 80 LYS A C 1
ATOM 668 O O . LYS A 1 80 ? -10.734 5.311 15.243 1.00 93.38 80 LYS A O 1
ATOM 673 N N . LEU A 1 81 ? -12.737 4.782 16.099 1.00 91.31 81 LEU A N 1
ATOM 674 C CA . LEU A 1 81 ? -13.095 3.828 15.051 1.00 91.31 81 LEU A CA 1
ATOM 675 C C . LEU A 1 81 ? -13.317 4.547 13.716 1.00 91.31 81 LEU A C 1
ATOM 677 O O . LEU A 1 81 ? -12.770 4.122 12.705 1.00 91.31 81 LEU A O 1
ATOM 681 N N . SER A 1 82 ? -14.060 5.656 13.722 1.00 88.94 82 SER A N 1
ATOM 682 C CA . SER A 1 82 ? -14.319 6.453 12.518 1.00 88.94 82 SER A CA 1
ATOM 683 C C . SER A 1 82 ? -13.037 7.044 11.924 1.00 88.94 82 SER A C 1
ATOM 685 O O . SER A 1 82 ? -12.840 6.997 10.711 1.00 88.94 82 SER A O 1
ATOM 687 N N . GLU A 1 83 ? -12.118 7.513 12.775 1.00 89.69 83 GLU A N 1
ATOM 688 C CA . GLU A 1 83 ? -10.805 8.001 12.355 1.00 89.69 83 GLU A CA 1
ATOM 689 C C . GLU A 1 83 ? -9.994 6.875 11.713 1.00 89.69 83 GLU A C 1
ATOM 691 O O . GLU A 1 83 ? -9.503 7.037 10.595 1.00 89.69 83 GLU A O 1
ATOM 696 N N . LYS A 1 84 ? -9.917 5.707 12.364 1.00 86.44 84 LYS A N 1
ATOM 697 C CA . LYS A 1 84 ? -9.233 4.529 11.816 1.00 86.44 84 LYS A CA 1
ATOM 698 C C . LYS A 1 84 ? -9.802 4.108 10.466 1.00 86.44 84 LYS A C 1
ATOM 700 O O . LYS A 1 84 ? -9.022 3.967 9.532 1.00 86.44 84 LYS A O 1
ATOM 705 N N . LEU A 1 85 ? -11.125 3.971 10.355 1.00 84.19 85 LEU A N 1
ATOM 706 C CA . LEU A 1 85 ? -11.797 3.610 9.104 1.00 84.19 85 LEU A CA 1
ATOM 707 C C . LEU A 1 85 ? -11.481 4.618 7.993 1.00 84.19 85 LEU A C 1
ATOM 709 O O . LEU A 1 85 ? -11.108 4.233 6.888 1.00 84.19 85 LEU A O 1
ATOM 713 N N . SER A 1 86 ? -11.521 5.915 8.306 1.00 80.81 86 SER A N 1
ATOM 714 C CA . SER A 1 86 ? -11.213 6.961 7.330 1.00 80.81 86 SER A CA 1
ATOM 715 C C . SER A 1 86 ? -9.758 6.916 6.848 1.00 80.81 86 SER A C 1
ATOM 717 O O . SER A 1 86 ? -9.498 7.092 5.658 1.00 80.81 86 SER A O 1
ATOM 719 N N . VAL A 1 87 ? -8.806 6.628 7.741 1.00 81.88 87 VAL A N 1
ATOM 720 C CA . VAL A 1 87 ? -7.391 6.470 7.385 1.00 81.88 87 VAL A CA 1
ATOM 721 C C . VAL A 1 87 ? -7.213 5.233 6.516 1.00 81.88 87 VAL A C 1
ATOM 723 O O . VAL A 1 87 ? -6.609 5.335 5.450 1.00 81.88 87 VAL A O 1
ATOM 726 N N . THR A 1 88 ? -7.797 4.096 6.904 1.00 77.50 88 THR A N 1
ATOM 727 C CA . THR A 1 88 ? -7.714 2.864 6.113 1.00 77.50 88 THR A CA 1
ATOM 728 C C . THR A 1 88 ? -8.342 3.037 4.737 1.00 77.50 88 THR A C 1
ATOM 730 O O . THR A 1 88 ? -7.753 2.615 3.747 1.00 77.50 88 THR A O 1
ATOM 733 N N . ASP A 1 89 ? -9.476 3.728 4.623 1.00 77.56 89 ASP A N 1
ATOM 734 C CA . ASP A 1 89 ? -10.134 3.972 3.339 1.00 77.56 89 ASP A CA 1
ATOM 735 C C . ASP A 1 89 ? -9.289 4.874 2.439 1.00 77.56 89 ASP A C 1
ATOM 737 O O . ASP A 1 89 ? -9.115 4.597 1.249 1.00 77.56 89 ASP A O 1
ATOM 741 N N . VAL A 1 90 ? -8.707 5.934 3.004 1.00 76.00 90 VAL A N 1
ATOM 742 C CA . VAL A 1 90 ? -7.791 6.828 2.286 1.00 76.00 90 VAL A CA 1
ATOM 743 C C . VAL A 1 90 ? -6.537 6.077 1.839 1.00 76.00 90 VAL A C 1
ATOM 745 O O . VAL A 1 90 ? -6.104 6.234 0.693 1.00 76.00 90 VAL A O 1
ATOM 748 N N . GLU A 1 91 ? -5.972 5.228 2.694 1.00 81.31 91 GLU A N 1
ATOM 749 C CA . GLU A 1 91 ? -4.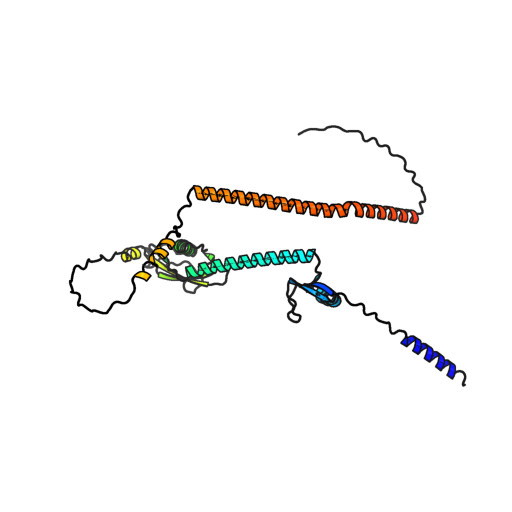826 4.382 2.367 1.00 81.31 91 GLU A CA 1
ATOM 750 C C . GLU A 1 91 ? -5.169 3.365 1.276 1.00 81.31 91 GLU A C 1
ATOM 752 O O . GLU A 1 91 ? -4.433 3.261 0.292 1.00 81.31 91 GLU A O 1
ATOM 757 N N . HIS A 1 92 ? -6.307 2.677 1.374 1.00 77.62 92 HIS A N 1
ATOM 758 C CA . HIS A 1 92 ? -6.787 1.738 0.362 1.00 77.62 92 HIS A CA 1
ATOM 759 C C . HIS A 1 92 ? -7.039 2.433 -0.978 1.00 77.62 92 HIS A C 1
ATOM 761 O O . HIS A 1 92 ? -6.628 1.927 -2.024 1.00 77.62 92 HIS A O 1
ATOM 767 N N . LEU A 1 93 ? -7.658 3.615 -0.980 1.00 76.00 93 LEU A N 1
ATOM 768 C CA . LEU A 1 93 ? -7.850 4.422 -2.187 1.00 76.00 93 LEU A CA 1
ATOM 769 C C . LEU A 1 93 ? -6.509 4.864 -2.786 1.00 76.00 93 LEU A C 1
ATOM 771 O O . LEU A 1 93 ? -6.320 4.805 -4.005 1.00 76.00 93 LEU A O 1
ATOM 775 N N . ALA A 1 94 ? -5.549 5.271 -1.953 1.00 81.31 94 ALA A N 1
ATOM 776 C CA . ALA A 1 94 ? -4.209 5.632 -2.401 1.00 81.31 94 ALA A CA 1
ATOM 777 C C . ALA A 1 94 ? -3.454 4.423 -2.980 1.00 81.31 94 ALA A C 1
ATOM 779 O O . ALA A 1 94 ? -2.790 4.556 -4.010 1.00 81.31 94 ALA A O 1
ATOM 780 N N . GLN A 1 95 ? -3.572 3.246 -2.362 1.00 82.94 95 GLN A N 1
ATOM 781 C CA . GLN A 1 95 ? -2.995 1.995 -2.857 1.00 82.94 95 GLN A CA 1
ATOM 782 C C . GLN A 1 95 ? -3.616 1.585 -4.195 1.00 82.94 95 GLN A C 1
ATOM 784 O O . GLN A 1 95 ? -2.874 1.303 -5.135 1.00 82.94 95 GLN A O 1
ATOM 789 N N . LYS A 1 96 ? -4.949 1.643 -4.328 1.00 82.94 96 LYS A N 1
ATOM 790 C CA . LYS A 1 96 ? -5.660 1.372 -5.590 1.00 82.94 96 LYS A CA 1
ATOM 791 C C . LYS A 1 96 ? -5.188 2.297 -6.712 1.00 82.94 96 LYS A C 1
ATOM 793 O O . LYS A 1 96 ? -4.766 1.818 -7.760 1.00 82.94 96 LYS A O 1
ATOM 798 N N . ARG A 1 97 ? -5.133 3.613 -6.468 1.00 84.56 97 ARG A N 1
ATOM 799 C CA . ARG A 1 97 ? -4.624 4.596 -7.447 1.00 84.56 97 ARG A CA 1
ATOM 800 C C . ARG A 1 97 ? -3.173 4.329 -7.853 1.00 84.5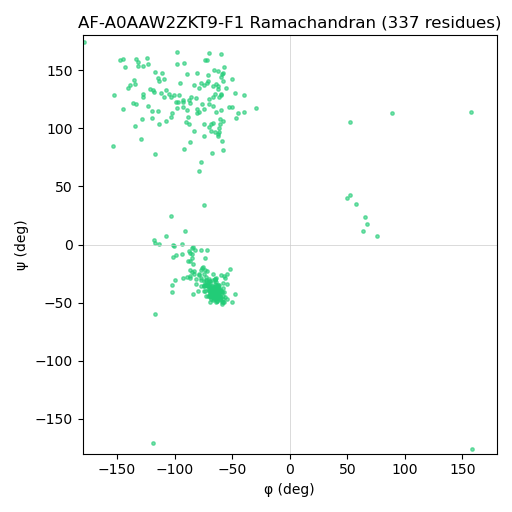6 97 ARG A C 1
ATOM 802 O O . ARG A 1 97 ? -2.818 4.486 -9.019 1.00 84.56 97 ARG A O 1
ATOM 809 N N . LYS A 1 98 ? -2.313 3.935 -6.907 1.00 82.06 98 LYS A N 1
ATOM 810 C CA . LYS A 1 98 ? -0.920 3.551 -7.199 1.00 82.06 98 LYS A CA 1
ATOM 811 C C . LYS A 1 98 ? -0.862 2.289 -8.066 1.00 82.06 98 LYS A C 1
ATOM 813 O O . LYS A 1 98 ? -0.142 2.285 -9.062 1.00 82.06 98 LYS A O 1
ATOM 818 N N . ALA A 1 99 ? -1.647 1.266 -7.732 1.00 83.62 99 ALA A N 1
ATOM 819 C CA . ALA A 1 99 ? -1.726 0.024 -8.496 1.00 83.62 99 ALA A CA 1
ATOM 820 C C . ALA A 1 99 ? -2.218 0.263 -9.934 1.00 83.62 99 ALA A C 1
ATOM 822 O O . ALA A 1 99 ? -1.655 -0.286 -10.879 1.00 83.62 99 ALA A O 1
ATOM 823 N N . GLU A 1 100 ? -3.214 1.131 -10.124 1.00 85.25 100 GLU A N 1
ATOM 824 C CA . GLU A 1 100 ? -3.706 1.513 -11.451 1.00 85.25 100 GLU A CA 1
ATOM 825 C C . GLU A 1 100 ? -2.645 2.229 -12.288 1.00 85.25 100 GLU A C 1
ATOM 827 O O . GLU A 1 100 ? -2.433 1.862 -13.444 1.00 85.25 100 GLU A O 1
ATOM 832 N N . ARG A 1 101 ? -1.925 3.201 -11.707 1.00 84.38 101 ARG A N 1
ATOM 833 C CA . ARG A 1 101 ? -0.815 3.886 -12.394 1.00 84.38 101 ARG A CA 1
ATOM 834 C C . ARG A 1 101 ? 0.236 2.894 -12.873 1.00 84.38 101 ARG A C 1
ATOM 836 O O . ARG A 1 101 ? 0.657 2.957 -14.024 1.00 84.38 101 ARG A O 1
ATOM 843 N N . ILE A 1 102 ? 0.610 1.946 -12.020 1.00 83.31 102 ILE A N 1
ATOM 844 C CA . ILE A 1 102 ? 1.580 0.906 -12.369 1.00 83.31 102 ILE A CA 1
ATOM 845 C C . ILE A 1 102 ? 1.023 0.004 -13.458 1.00 83.31 102 ILE A C 1
ATOM 847 O O . ILE A 1 102 ? 1.712 -0.266 -14.431 1.00 83.31 102 ILE A O 1
ATOM 851 N N . ARG A 1 103 ? -0.244 -0.403 -13.374 1.00 85.69 103 ARG A N 1
ATOM 852 C CA . ARG A 1 103 ? -0.881 -1.197 -14.429 1.00 85.69 103 ARG A CA 1
ATOM 853 C C . ARG A 1 103 ? -0.830 -0.486 -15.783 1.00 85.69 103 ARG A C 1
ATOM 855 O O . ARG A 1 103 ? -0.578 -1.139 -16.793 1.00 85.69 103 ARG A O 1
ATOM 862 N N . VAL A 1 104 ? -1.051 0.828 -15.812 1.00 86.56 104 VAL A N 1
ATOM 863 C CA . VAL A 1 104 ? -0.926 1.644 -17.030 1.00 86.56 104 VAL A CA 1
ATOM 864 C C . VAL A 1 104 ? 0.523 1.686 -17.520 1.00 86.56 104 VAL A C 1
ATOM 866 O O . VAL A 1 104 ? 0.753 1.455 -18.704 1.00 86.56 104 VAL A O 1
ATOM 869 N N . LEU A 1 105 ? 1.501 1.902 -16.634 1.00 84.38 105 LEU A N 1
ATOM 870 C CA . LEU A 1 105 ? 2.927 1.858 -16.987 1.00 84.38 105 LEU A CA 1
ATOM 871 C C . LEU A 1 105 ? 3.325 0.500 -17.582 1.00 84.38 105 LEU A C 1
ATOM 873 O O . LEU A 1 105 ? 3.909 0.447 -18.659 1.00 84.38 105 LEU A O 1
ATOM 877 N N . MET A 1 106 ? 2.914 -0.603 -16.957 1.00 84.88 106 MET A N 1
ATOM 878 C CA . MET A 1 106 ? 3.198 -1.959 -17.439 1.00 84.88 106 MET A CA 1
ATOM 879 C C . MET A 1 106 ? 2.586 -2.228 -18.814 1.00 84.88 106 MET A C 1
ATOM 881 O O . MET A 1 106 ? 3.196 -2.897 -19.646 1.00 84.88 106 MET A O 1
ATOM 885 N N . LYS A 1 107 ? 1.384 -1.701 -19.082 1.00 87.44 107 LYS A N 1
ATOM 886 C CA . LYS A 1 107 ? 0.764 -1.790 -20.412 1.00 87.44 107 LYS A CA 1
ATOM 887 C C . LYS A 1 107 ? 1.573 -1.049 -21.477 1.00 87.44 107 LYS A C 1
ATOM 889 O O . LYS A 1 107 ? 1.609 -1.523 -22.605 1.00 87.44 107 LYS A O 1
ATOM 894 N N . LYS A 1 108 ? 2.209 0.075 -21.130 1.00 86.56 108 LYS A N 1
ATOM 895 C CA . LYS A 1 108 ? 3.077 0.829 -22.048 1.00 86.56 108 LYS A CA 1
ATOM 896 C C . LYS A 1 108 ? 4.414 0.125 -22.287 1.00 86.56 108 LYS A C 1
ATOM 898 O O . LYS A 1 108 ? 4.879 0.088 -23.418 1.00 86.56 108 LYS A O 1
ATOM 903 N N . ILE A 1 109 ? 5.001 -0.455 -21.239 1.00 86.38 109 ILE A N 1
ATOM 904 C CA . ILE A 1 109 ? 6.323 -1.095 -21.301 1.00 86.38 109 ILE A CA 1
ATOM 905 C C . ILE A 1 109 ? 6.280 -2.401 -22.105 1.00 86.38 109 ILE A C 1
ATOM 907 O O . ILE A 1 109 ? 7.133 -2.609 -22.958 1.00 86.38 109 ILE A O 1
ATOM 911 N N . LYS A 1 110 ? 5.274 -3.264 -21.897 1.00 86.06 110 LYS A N 1
ATOM 912 C CA . LYS A 1 110 ? 5.197 -4.593 -22.543 1.00 86.06 110 LYS A CA 1
ATOM 913 C C . LYS A 1 110 ? 5.387 -4.601 -24.076 1.00 86.06 110 LYS A C 1
ATOM 915 O O . LYS A 1 110 ? 6.147 -5.440 -24.552 1.00 86.06 110 LYS A O 1
ATOM 920 N N . PRO A 1 111 ? 4.702 -3.755 -24.871 1.00 86.88 111 PRO A N 1
ATOM 921 C CA . PRO A 1 111 ? 4.861 -3.753 -26.327 1.00 86.88 111 PRO A CA 1
ATOM 922 C C . PRO A 1 111 ? 6.044 -2.909 -26.820 1.00 86.88 111 PRO A C 1
ATOM 924 O O . PRO A 1 111 ? 6.377 -2.972 -28.004 1.00 86.88 111 PRO A O 1
ATOM 927 N N . ALA A 1 112 ? 6.647 -2.086 -25.962 1.00 85.25 112 ALA A N 1
ATOM 928 C CA . ALA A 1 112 ? 7.655 -1.140 -26.396 1.00 85.25 112 ALA A CA 1
ATOM 929 C C . ALA A 1 112 ? 8.958 -1.856 -26.784 1.00 85.25 112 ALA A C 1
ATOM 931 O O . ALA A 1 112 ? 9.390 -2.821 -26.152 1.00 85.25 112 ALA A O 1
ATOM 932 N N . LYS A 1 113 ? 9.585 -1.365 -27.854 1.00 88.31 113 LYS A N 1
ATOM 933 C CA . LYS A 1 113 ? 10.900 -1.799 -28.326 1.00 88.31 113 LYS A CA 1
ATOM 934 C C . LYS A 1 113 ? 11.782 -0.569 -28.364 1.00 88.31 113 LYS A C 1
ATOM 936 O O . LYS A 1 113 ? 11.466 0.372 -29.090 1.00 88.31 113 LYS A O 1
ATOM 941 N N . VAL A 1 114 ? 12.859 -0.572 -27.591 1.00 90.31 114 VAL A N 1
ATOM 942 C CA . VAL A 1 114 ? 13.764 0.577 -27.518 1.00 90.31 114 VAL A CA 1
ATOM 943 C C . VAL A 1 114 ? 15.101 0.226 -28.133 1.00 90.31 114 VAL A C 1
ATOM 945 O O . VAL A 1 114 ? 15.690 -0.817 -27.844 1.00 90.31 114 VAL A O 1
ATOM 948 N N . GLN A 1 115 ? 15.552 1.111 -29.016 1.00 90.25 115 GLN A N 1
ATOM 949 C CA . GLN A 1 115 ? 16.816 0.987 -29.719 1.00 90.25 115 GLN A CA 1
ATOM 950 C C . GLN A 1 115 ? 17.813 1.965 -29.111 1.00 90.25 115 GLN A C 1
ATOM 952 O O . GLN A 1 115 ? 17.506 3.144 -28.949 1.00 90.25 115 GLN A O 1
ATOM 957 N N . VAL A 1 116 ? 19.001 1.470 -28.775 1.00 90.69 116 VAL A N 1
ATOM 958 C CA . VAL A 1 116 ? 20.083 2.275 -28.205 1.00 90.69 116 VAL A CA 1
ATOM 959 C C . VAL A 1 116 ? 21.274 2.200 -29.145 1.00 90.69 116 VAL A C 1
ATOM 961 O O . VAL A 1 116 ? 21.847 1.130 -29.340 1.00 90.69 116 VAL A O 1
ATOM 964 N N . GLY A 1 117 ? 21.638 3.336 -29.736 1.00 88.56 117 GLY A N 1
ATOM 965 C CA . GLY A 1 117 ? 22.835 3.458 -30.564 1.00 88.56 117 GLY A CA 1
ATOM 966 C C . GLY A 1 117 ? 24.052 3.779 -29.705 1.00 88.56 117 GLY A C 1
ATOM 967 O O . GLY A 1 117 ? 24.074 4.795 -29.009 1.00 88.56 117 GLY A O 1
ATOM 968 N N . THR A 1 118 ? 25.080 2.937 -29.758 1.00 85.81 118 THR A N 1
ATOM 969 C CA . THR A 1 118 ? 26.336 3.147 -29.022 1.00 85.81 118 THR A CA 1
ATOM 970 C C . THR A 1 118 ? 27.533 2.952 -29.942 1.00 85.81 118 THR A C 1
ATOM 972 O O . THR A 1 118 ? 27.444 2.244 -30.935 1.00 85.81 118 THR A O 1
ATOM 975 N N . LYS A 1 119 ? 28.668 3.593 -29.640 1.00 85.50 119 LYS A N 1
ATOM 976 C CA . LYS A 1 119 ? 29.913 3.352 -30.384 1.00 85.50 119 LYS A CA 1
ATOM 977 C C . LYS A 1 119 ? 30.640 2.143 -29.773 1.00 85.50 119 LYS A C 1
ATOM 979 O O . LYS A 1 119 ? 30.895 2.179 -28.560 1.00 85.50 119 LYS A O 1
ATOM 984 N N . PRO A 1 120 ? 31.013 1.121 -30.561 1.00 82.69 120 PRO A N 1
ATOM 985 C CA . PRO A 1 120 ? 31.731 -0.038 -30.055 1.00 82.69 120 PRO A CA 1
ATOM 986 C C . PRO A 1 120 ? 33.163 0.326 -29.666 1.00 82.69 120 PRO A C 1
ATOM 988 O O . PRO A 1 120 ? 33.704 1.385 -30.017 1.00 82.69 120 PRO A O 1
ATOM 991 N N . ASN A 1 121 ? 33.789 -0.567 -28.908 1.00 83.38 121 ASN A N 1
ATOM 992 C CA . ASN A 1 121 ? 35.191 -0.445 -28.567 1.00 83.38 121 ASN A CA 1
ATOM 993 C C . ASN A 1 121 ? 36.071 -0.845 -29.762 1.00 83.38 121 ASN A C 1
ATOM 995 O O . ASN A 1 121 ? 36.023 -1.980 -30.220 1.00 83.38 121 ASN A O 1
ATOM 999 N N . ARG A 1 122 ? 36.919 0.074 -30.238 1.00 74.56 122 ARG A N 1
ATOM 1000 C CA . ARG A 1 122 ? 37.838 -0.177 -31.363 1.00 74.56 122 ARG A CA 1
ATOM 1001 C C . ARG A 1 122 ? 39.049 -1.042 -31.001 1.00 74.56 122 ARG A C 1
ATOM 1003 O O . ARG A 1 122 ? 39.684 -1.563 -31.906 1.00 74.56 122 ARG A O 1
ATOM 1010 N N . SER A 1 123 ? 39.398 -1.164 -29.718 1.00 72.81 123 SER A N 1
ATOM 1011 C CA . SER A 1 123 ? 40.578 -1.921 -29.265 1.00 72.81 123 SER A CA 1
ATOM 1012 C C . SER A 1 123 ? 40.258 -3.318 -28.722 1.00 72.81 123 SER A C 1
ATOM 1014 O O . SER A 1 123 ? 41.168 -4.032 -28.311 1.00 72.81 123 SER A O 1
ATOM 1016 N N . GLY A 1 124 ? 38.978 -3.703 -28.686 1.00 66.75 124 GLY A N 1
ATOM 1017 C CA . GLY A 1 124 ? 38.506 -4.976 -28.141 1.00 66.75 124 GLY A CA 1
ATOM 1018 C C . GLY A 1 124 ? 37.802 -5.848 -29.185 1.00 66.75 124 GLY A C 1
ATOM 1019 O O . GLY A 1 124 ? 37.814 -5.522 -30.372 1.00 66.75 124 GLY A O 1
ATOM 1020 N N . PRO A 1 125 ? 37.165 -6.957 -28.764 1.00 73.75 125 PRO A N 1
ATOM 1021 C CA . PRO A 1 125 ? 36.345 -7.762 -29.663 1.00 73.75 125 PRO A CA 1
ATOM 1022 C C . PRO A 1 125 ? 35.227 -6.907 -30.275 1.00 73.75 125 PRO A C 1
ATOM 1024 O O . PRO A 1 125 ? 34.628 -6.082 -29.585 1.00 73.75 125 PRO A O 1
ATOM 1027 N N . SER A 1 126 ? 34.947 -7.131 -31.564 1.00 68.38 126 SER A N 1
ATOM 1028 C CA . SER A 1 126 ? 34.093 -6.292 -32.429 1.00 68.38 126 SER A CA 1
ATOM 1029 C C . SER A 1 126 ? 32.696 -5.976 -31.877 1.00 68.38 126 SER A C 1
ATOM 1031 O O . SER A 1 126 ? 32.077 -5.017 -32.324 1.00 68.38 126 SER A O 1
ATOM 1033 N N . SER A 1 127 ? 32.181 -6.766 -30.938 1.00 76.25 127 SER A N 1
ATOM 1034 C CA . SER A 1 127 ? 30.848 -6.613 -30.348 1.00 76.25 127 SER A CA 1
ATOM 1035 C C . SER A 1 127 ? 30.846 -5.959 -28.963 1.00 76.25 127 SER A C 1
ATOM 1037 O O . SER A 1 127 ? 29.780 -5.803 -28.371 1.00 76.25 127 SER A O 1
ATOM 1039 N N . SER A 1 128 ? 32.010 -5.598 -28.416 1.00 85.62 128 SER A N 1
ATOM 1040 C CA . SER A 1 128 ? 32.122 -5.044 -27.066 1.00 85.62 128 SER A CA 1
ATOM 1041 C C . SER A 1 128 ? 31.836 -3.543 -27.032 1.00 85.62 128 SER A C 1
ATOM 1043 O O . SER A 1 128 ? 32.293 -2.771 -27.880 1.00 85.62 128 SER A O 1
ATOM 1045 N N . LEU A 1 129 ? 31.085 -3.113 -26.023 1.00 87.12 129 LEU A N 1
ATOM 1046 C CA . LEU A 1 129 ? 30.717 -1.724 -25.791 1.00 87.12 129 LEU A CA 1
ATOM 1047 C C . LEU A 1 129 ? 31.893 -0.955 -25.188 1.00 87.12 129 LEU A C 1
ATOM 1049 O O . LEU A 1 129 ? 32.577 -1.427 -24.282 1.00 87.12 129 LEU A O 1
ATOM 1053 N N . LYS A 1 130 ? 32.105 0.285 -25.645 1.00 87.62 130 LYS A N 1
ATOM 1054 C CA . LYS A 1 130 ? 33.128 1.170 -25.062 1.00 87.62 130 LYS A CA 1
ATOM 1055 C C . LYS A 1 130 ? 32.809 1.552 -23.613 1.00 87.62 130 LYS A C 1
ATOM 1057 O O . LYS A 1 130 ? 33.723 1.771 -22.821 1.00 87.62 130 LYS A O 1
ATOM 1062 N N . LYS A 1 131 ? 31.520 1.688 -23.289 1.00 89.69 131 LYS A N 1
ATOM 1063 C CA . LYS A 1 131 ? 31.031 1.937 -21.932 1.00 89.69 131 LYS A CA 1
ATOM 1064 C C . LYS A 1 131 ? 30.069 0.816 -21.529 1.00 89.69 131 LYS A C 1
ATOM 1066 O O . LYS A 1 131 ? 29.198 0.496 -22.337 1.00 89.69 131 LYS A O 1
ATOM 1071 N N . PRO A 1 132 ? 30.209 0.254 -20.318 1.00 90.56 132 PRO A N 1
ATOM 1072 C CA . PRO A 1 132 ? 29.266 -0.724 -19.797 1.00 90.56 132 PRO A CA 1
ATOM 1073 C C . PRO A 1 132 ? 27.881 -0.085 -19.659 1.00 90.56 132 PRO A C 1
ATOM 1075 O O . PRO A 1 132 ? 27.758 1.027 -19.146 1.00 90.56 132 PRO A O 1
ATOM 1078 N N . PHE A 1 133 ? 26.846 -0.779 -20.112 1.00 92.75 133 PHE A N 1
ATOM 1079 C CA . PHE A 1 133 ? 25.468 -0.312 -20.042 1.00 92.75 133 PHE A CA 1
ATOM 1080 C C . PHE A 1 133 ? 24.856 -0.744 -18.706 1.00 92.75 133 PHE A C 1
ATOM 1082 O O . PHE A 1 133 ? 24.667 -1.936 -18.438 1.00 92.75 133 PHE A O 1
ATOM 1089 N N . THR A 1 134 ? 24.621 0.235 -17.832 1.00 93.25 134 THR A N 1
ATOM 1090 C CA . THR A 1 134 ? 24.251 0.017 -16.425 1.00 93.25 134 THR A CA 1
ATOM 1091 C C . THR A 1 134 ? 22.733 0.123 -16.226 1.00 93.25 134 THR A C 1
ATOM 1093 O O . THR A 1 134 ? 22.019 0.661 -17.070 1.00 93.25 134 THR A O 1
ATOM 1096 N N . ALA A 1 135 ? 22.204 -0.338 -15.086 1.00 91.44 135 ALA A N 1
ATOM 1097 C CA . ALA A 1 135 ? 20.782 -0.198 -14.738 1.00 91.44 135 ALA A CA 1
ATOM 1098 C C . ALA A 1 135 ? 20.266 1.247 -14.785 1.00 91.44 135 ALA A C 1
ATOM 1100 O O . ALA A 1 135 ? 19.134 1.494 -15.197 1.00 91.44 135 ALA A O 1
ATOM 1101 N N . GLN A 1 136 ? 21.109 2.214 -14.429 1.00 92.56 136 GLN A N 1
ATOM 1102 C CA . GLN A 1 136 ? 20.766 3.629 -14.523 1.00 92.56 136 GLN A CA 1
ATOM 1103 C C . GLN A 1 136 ? 20.627 4.106 -15.980 1.00 92.56 136 GLN A C 1
ATOM 1105 O O . GLN A 1 136 ? 19.732 4.896 -16.293 1.00 92.56 136 GLN A O 1
ATOM 1110 N N . ASP A 1 137 ? 21.453 3.584 -16.887 1.00 92.75 137 ASP A N 1
ATOM 1111 C CA . ASP A 1 137 ? 21.361 3.878 -18.320 1.00 92.75 137 ASP A CA 1
ATOM 1112 C C . ASP A 1 137 ? 20.110 3.233 -18.925 1.00 92.75 137 ASP A C 1
ATOM 1114 O O . ASP A 1 137 ? 19.399 3.861 -19.709 1.00 92.75 137 ASP A O 1
ATOM 1118 N N . MET A 1 138 ? 19.771 2.013 -18.495 1.00 91.50 138 MET A N 1
ATOM 1119 C CA . MET A 1 138 ? 18.511 1.361 -18.863 1.00 91.50 138 MET A CA 1
ATOM 1120 C C . MET A 1 138 ? 17.305 2.199 -18.428 1.00 91.50 138 MET A C 1
ATOM 1122 O O . MET A 1 138 ? 16.427 2.488 -19.241 1.00 91.50 138 MET A O 1
ATOM 1126 N N . ALA A 1 139 ? 17.285 2.646 -17.170 1.00 91.50 139 ALA A N 1
ATOM 1127 C CA . ALA A 1 139 ? 16.197 3.451 -16.627 1.00 91.50 139 ALA A CA 1
ATOM 1128 C C . ALA A 1 139 ? 16.041 4.794 -17.359 1.00 91.50 139 ALA A C 1
ATOM 1130 O O . ALA A 1 139 ? 14.924 5.173 -17.719 1.00 91.50 139 ALA A O 1
ATOM 1131 N N . SER A 1 140 ? 17.146 5.493 -17.635 1.00 92.25 140 SER A N 1
ATOM 1132 C CA . SER A 1 140 ? 17.106 6.767 -18.365 1.00 92.25 140 SER A CA 1
ATOM 1133 C C . SER A 1 140 ? 16.648 6.584 -19.813 1.00 92.25 140 SER A C 1
ATOM 1135 O O . SER A 1 140 ? 15.797 7.334 -20.284 1.00 92.25 140 SER A O 1
ATOM 1137 N N . THR A 1 141 ? 17.114 5.535 -20.493 1.00 91.88 141 THR A N 1
ATOM 1138 C CA . THR A 1 141 ? 16.687 5.213 -21.862 1.00 91.88 141 THR A CA 1
ATOM 1139 C C . THR A 1 141 ? 15.187 4.910 -21.923 1.00 91.88 141 THR A C 1
ATOM 1141 O O . THR A 1 141 ? 14.487 5.430 -22.790 1.00 91.88 141 THR A O 1
ATOM 1144 N N . ILE A 1 142 ? 14.668 4.110 -20.985 1.00 90.12 142 ILE A N 1
ATOM 1145 C CA . ILE A 1 142 ? 13.233 3.793 -20.897 1.00 90.12 142 ILE A CA 1
ATOM 1146 C C . ILE A 1 142 ? 12.418 5.058 -20.616 1.00 90.12 142 ILE A C 1
ATOM 1148 O O . ILE A 1 142 ? 11.384 5.274 -21.248 1.00 90.12 142 ILE A O 1
ATOM 1152 N N . THR A 1 143 ? 12.897 5.906 -19.703 1.00 91.31 143 THR A N 1
ATOM 1153 C CA . THR A 1 143 ? 12.230 7.168 -19.360 1.00 91.31 143 THR A CA 1
ATOM 1154 C C . THR A 1 143 ? 12.125 8.074 -20.582 1.00 91.31 143 THR A C 1
ATOM 1156 O O . THR A 1 143 ? 11.040 8.568 -20.868 1.00 91.31 143 THR A O 1
ATOM 1159 N N . ASN A 1 144 ? 13.214 8.221 -21.339 1.00 92.00 144 ASN A N 1
ATOM 1160 C CA . ASN A 1 144 ? 13.261 9.069 -22.530 1.00 92.00 144 ASN A CA 1
ATOM 1161 C C . ASN A 1 144 ? 12.422 8.521 -23.693 1.00 92.00 144 ASN A C 1
ATOM 1163 O O . ASN A 1 144 ? 11.922 9.292 -24.500 1.00 92.00 144 ASN A O 1
ATOM 1167 N N . ALA A 1 145 ? 12.288 7.198 -23.813 1.00 88.75 145 ALA A N 1
ATOM 1168 C CA . ALA A 1 145 ? 11.579 6.584 -24.932 1.00 88.75 145 ALA A CA 1
ATOM 1169 C C . ALA A 1 145 ? 10.062 6.445 -24.711 1.00 88.75 145 ALA A C 1
ATOM 1171 O O . ALA A 1 145 ? 9.313 6.386 -25.683 1.00 88.75 145 ALA A O 1
ATOM 1172 N N . LEU A 1 146 ? 9.603 6.335 -23.459 1.00 85.56 146 LEU A N 1
ATOM 1173 C CA . LEU A 1 146 ? 8.190 6.102 -23.122 1.00 85.56 146 LEU A CA 1
ATOM 1174 C C . LEU A 1 146 ? 7.545 7.245 -22.316 1.00 85.56 146 LEU A C 1
ATOM 1176 O O . LEU A 1 146 ? 6.384 7.109 -21.907 1.00 85.56 146 LEU A O 1
ATOM 1180 N N . ASP A 1 147 ? 8.289 8.320 -22.038 1.00 85.50 147 ASP A N 1
ATOM 1181 C CA . ASP A 1 147 ? 7.899 9.424 -21.147 1.00 85.50 147 ASP A CA 1
ATOM 1182 C C . ASP A 1 147 ? 7.371 8.919 -19.789 1.00 85.50 147 ASP A C 1
ATOM 1184 O O . ASP A 1 147 ? 6.371 9.392 -19.238 1.00 85.50 147 ASP A O 1
ATOM 1188 N N . ALA A 1 148 ? 8.016 7.876 -19.260 1.00 83.94 148 ALA A N 1
ATOM 1189 C CA . ALA A 1 148 ? 7.600 7.159 -18.060 1.00 83.94 148 ALA A CA 1
ATOM 1190 C C . ALA A 1 148 ? 8.665 7.261 -16.966 1.00 83.94 148 ALA A C 1
ATOM 1192 O O . ALA A 1 148 ? 9.829 6.975 -17.203 1.00 83.94 148 ALA A O 1
ATOM 1193 N N . SER A 1 149 ? 8.270 7.606 -15.739 1.00 83.88 149 SER A N 1
ATOM 1194 C CA . SER A 1 149 ? 9.203 7.654 -14.606 1.00 83.88 149 SER A CA 1
ATOM 1195 C C . SER A 1 149 ? 9.558 6.236 -14.150 1.00 83.88 149 SER A C 1
ATOM 1197 O O . SER A 1 149 ? 8.743 5.566 -13.513 1.00 83.88 149 SER A O 1
ATOM 1199 N N . VAL A 1 150 ? 10.762 5.784 -14.510 1.00 87.62 150 VAL A N 1
ATOM 1200 C CA . VAL A 1 150 ? 11.313 4.467 -14.166 1.00 87.62 150 VAL A CA 1
ATOM 1201 C C . VAL A 1 150 ? 12.582 4.638 -13.335 1.00 87.62 150 VAL A C 1
ATOM 1203 O O . VAL A 1 150 ? 13.453 5.434 -13.684 1.00 87.62 150 VAL A O 1
ATOM 1206 N N . SER A 1 151 ? 12.690 3.890 -12.234 1.00 88.75 151 SER A N 1
ATOM 1207 C CA . SER A 1 151 ? 13.892 3.867 -11.399 1.00 88.75 151 SER A CA 1
ATOM 1208 C C . SER A 1 151 ? 14.783 2.663 -11.728 1.00 88.75 151 SER A C 1
ATOM 1210 O O . SER A 1 151 ? 14.309 1.646 -12.231 1.00 88.75 151 SER A O 1
ATOM 1212 N N . ALA A 1 152 ? 16.083 2.766 -11.438 1.00 89.00 152 ALA A N 1
ATOM 1213 C CA . ALA A 1 152 ? 17.031 1.667 -11.649 1.00 89.00 152 ALA A CA 1
ATOM 1214 C C . ALA A 1 152 ? 16.725 0.440 -10.765 1.00 89.00 152 ALA A C 1
ATOM 1216 O O . ALA A 1 152 ? 16.991 -0.683 -11.177 1.00 89.00 152 ALA A O 1
ATOM 1217 N N . GLU A 1 153 ? 16.131 0.648 -9.584 1.00 88.06 153 GLU A N 1
ATOM 1218 C CA . GLU A 1 153 ? 15.713 -0.416 -8.655 1.00 88.06 153 GLU A CA 1
ATOM 1219 C C . GLU A 1 153 ? 14.580 -1.282 -9.209 1.00 88.06 153 GLU A C 1
ATOM 1221 O O . GLU A 1 153 ? 14.439 -2.442 -8.824 1.00 88.06 153 GLU A O 1
ATOM 1226 N N . ASP A 1 154 ? 13.772 -0.732 -10.119 1.00 87.94 154 ASP A N 1
ATOM 1227 C CA . ASP A 1 154 ? 12.681 -1.478 -10.737 1.00 87.94 154 ASP A CA 1
ATOM 1228 C C . ASP A 1 154 ? 13.183 -2.457 -11.820 1.00 87.94 154 ASP A C 1
ATOM 1230 O O . ASP A 1 154 ? 12.403 -3.216 -12.395 1.00 87.94 154 ASP A O 1
ATOM 1234 N N . ILE A 1 155 ? 14.482 -2.448 -12.132 1.00 88.44 155 ILE A N 1
ATOM 1235 C CA . ILE A 1 155 ? 15.098 -3.326 -13.127 1.00 88.44 155 ILE A CA 1
ATOM 1236 C C . ILE A 1 155 ? 15.820 -4.453 -12.396 1.00 88.44 155 ILE A C 1
ATOM 1238 O O . ILE A 1 155 ? 16.814 -4.229 -11.710 1.00 88.44 155 ILE A O 1
ATOM 1242 N N . ILE A 1 156 ? 15.323 -5.678 -12.551 1.00 86.12 156 ILE A N 1
ATOM 1243 C CA . ILE A 1 156 ? 15.782 -6.818 -11.746 1.00 86.12 156 ILE A CA 1
ATOM 1244 C C . ILE A 1 156 ? 16.726 -7.719 -12.511 1.00 86.12 156 ILE A C 1
ATOM 1246 O O . ILE A 1 156 ? 17.697 -8.222 -11.943 1.00 86.12 156 ILE A O 1
ATOM 1250 N N . GLY A 1 157 ? 16.421 -7.960 -13.781 1.00 83.81 157 GLY A N 1
ATOM 1251 C CA . GLY A 1 157 ? 17.069 -9.022 -14.519 1.00 83.81 157 GLY A CA 1
ATOM 1252 C C . GLY A 1 157 ? 17.247 -8.722 -15.988 1.00 83.81 157 GLY A C 1
ATOM 1253 O O . GLY A 1 157 ? 16.554 -7.895 -16.578 1.00 83.81 157 GLY A O 1
ATOM 1254 N N . VAL A 1 158 ? 18.201 -9.436 -16.568 1.00 83.31 158 VAL A N 1
ATOM 1255 C CA . VAL A 1 158 ? 18.490 -9.441 -17.997 1.00 83.31 158 VAL A CA 1
ATOM 1256 C C . VAL A 1 158 ? 18.490 -10.901 -18.439 1.00 83.31 158 VAL A C 1
ATOM 1258 O O . VAL A 1 158 ? 19.174 -11.732 -17.843 1.00 83.31 158 VAL A O 1
ATOM 1261 N N . ASN A 1 159 ? 17.710 -11.224 -19.469 1.00 83.00 159 ASN A N 1
ATOM 1262 C CA . ASN A 1 159 ? 17.552 -12.564 -20.039 1.00 83.00 159 ASN A CA 1
ATOM 1263 C C . ASN A 1 159 ? 17.199 -13.641 -18.988 1.00 83.00 159 ASN A C 1
ATOM 1265 O O . ASN A 1 159 ? 17.781 -14.726 -18.984 1.00 83.00 159 ASN A O 1
ATOM 1269 N N . GLY A 1 160 ? 16.289 -13.331 -18.057 1.00 76.12 160 GLY A N 1
ATOM 1270 C CA . GLY A 1 160 ? 15.837 -14.276 -17.026 1.00 76.12 160 GLY A CA 1
ATOM 1271 C C . GLY A 1 160 ? 16.816 -14.519 -15.875 1.00 76.12 160 GLY A C 1
ATOM 1272 O O . GLY A 1 160 ? 16.589 -15.408 -15.056 1.00 76.12 160 GLY A O 1
ATOM 1273 N N . LYS A 1 161 ? 17.918 -13.761 -15.799 1.00 81.00 161 LYS A N 1
ATOM 1274 C CA . LYS A 1 161 ? 18.885 -13.820 -14.694 1.00 81.00 161 LYS A CA 1
ATOM 1275 C C . LYS A 1 161 ? 18.884 -12.507 -13.915 1.00 81.00 161 LYS A C 1
ATOM 1277 O O . LYS A 1 161 ? 18.781 -11.454 -14.548 1.00 81.00 161 LYS A O 1
ATOM 1282 N N . PRO A 1 162 ? 19.043 -12.537 -12.575 1.00 81.75 162 PRO A N 1
ATOM 1283 C CA . PRO A 1 162 ? 19.212 -11.317 -11.796 1.00 81.75 162 PRO A CA 1
ATOM 1284 C C . PRO A 1 162 ? 20.431 -10.546 -12.302 1.00 81.75 162 PRO A C 1
ATOM 1286 O O . PRO A 1 162 ? 21.408 -11.142 -12.767 1.00 81.75 162 PRO A O 1
ATOM 1289 N N . ILE A 1 163 ? 20.369 -9.220 -12.227 1.00 83.50 163 ILE A N 1
ATOM 1290 C CA . ILE A 1 163 ? 21.432 -8.351 -12.720 1.00 83.50 163 ILE A CA 1
ATOM 1291 C C . ILE A 1 163 ? 22.716 -8.563 -11.900 1.00 83.50 163 ILE A C 1
ATOM 1293 O O . ILE A 1 163 ? 22.896 -8.035 -10.810 1.00 83.50 163 ILE A O 1
ATOM 1297 N N . SER A 1 164 ? 23.615 -9.401 -12.418 1.00 80.94 164 SER A N 1
ATOM 1298 C CA . SER A 1 164 ? 24.905 -9.698 -11.780 1.00 80.94 164 SER A CA 1
ATOM 1299 C C . SER A 1 164 ? 25.978 -8.658 -12.120 1.00 80.94 164 SER A C 1
ATOM 1301 O O . SER A 1 164 ? 27.008 -8.606 -11.455 1.00 80.94 164 SER A O 1
ATOM 1303 N N . GLY A 1 165 ? 25.765 -7.859 -13.167 1.00 84.44 165 GLY A N 1
ATOM 1304 C CA . GLY A 1 165 ? 26.711 -6.864 -13.660 1.00 84.44 165 GLY A CA 1
ATOM 1305 C C . GLY A 1 165 ? 26.155 -6.094 -14.862 1.00 84.44 165 GLY A C 1
ATOM 1306 O O . GLY A 1 165 ? 25.061 -6.410 -15.339 1.00 84.44 165 GLY A O 1
ATOM 1307 N N . PRO A 1 166 ? 26.879 -5.071 -15.344 1.00 90.56 166 PRO A N 1
ATOM 1308 C CA . PRO A 1 166 ? 26.448 -4.275 -16.484 1.00 90.56 166 PRO A CA 1
ATOM 1309 C C . PRO A 1 166 ? 26.561 -5.045 -17.808 1.00 90.56 166 PRO A C 1
ATOM 1311 O O . PRO A 1 166 ? 27.326 -6.003 -17.937 1.00 90.56 166 PRO A O 1
ATOM 1314 N N . ILE A 1 167 ? 25.807 -4.600 -18.814 1.00 91.25 167 ILE A N 1
ATOM 1315 C CA . ILE A 1 167 ? 25.834 -5.181 -20.159 1.00 91.25 167 ILE A CA 1
ATOM 1316 C C . ILE A 1 167 ? 27.028 -4.604 -20.928 1.00 91.25 167 ILE A C 1
ATOM 1318 O O . ILE A 1 167 ? 27.161 -3.391 -21.058 1.00 91.25 167 ILE A O 1
ATOM 1322 N N . ASN A 1 168 ? 27.882 -5.473 -21.471 1.00 91.56 168 ASN A N 1
ATOM 1323 C CA . ASN A 1 168 ? 29.132 -5.073 -22.132 1.00 91.56 168 ASN A CA 1
ATOM 1324 C C . ASN A 1 168 ? 29.161 -5.352 -23.637 1.00 91.56 168 ASN A C 1
ATOM 1326 O O . ASN A 1 168 ? 30.178 -5.087 -24.267 1.00 91.56 168 ASN A O 1
ATOM 1330 N N . ALA A 1 169 ? 28.097 -5.904 -24.218 1.00 89.81 169 ALA A N 1
ATOM 1331 C CA . ALA A 1 169 ? 28.068 -6.279 -25.626 1.00 89.81 169 ALA A CA 1
ATOM 1332 C C . ALA A 1 169 ? 26.854 -5.687 -26.351 1.00 89.81 169 ALA A C 1
ATOM 1334 O O . ALA A 1 169 ? 25.820 -5.401 -25.748 1.00 89.81 169 ALA A O 1
ATOM 1335 N N . VAL A 1 170 ? 27.016 -5.492 -27.656 1.00 90.69 170 VAL A N 1
ATOM 1336 C CA . VAL A 1 170 ? 25.950 -5.134 -28.595 1.00 90.69 170 VAL A CA 1
ATOM 1337 C C . VAL A 1 170 ? 25.055 -6.361 -28.799 1.00 90.69 170 VAL A C 1
ATOM 1339 O O . VAL A 1 170 ? 25.550 -7.486 -28.891 1.00 90.69 170 VAL A O 1
ATOM 1342 N N . GLY A 1 171 ? 23.737 -6.167 -28.854 1.00 90.75 171 GLY A N 1
ATOM 1343 C CA . GLY A 1 171 ? 22.790 -7.271 -28.975 1.00 90.75 171 GLY A CA 1
ATOM 1344 C C . GLY A 1 171 ? 21.377 -6.944 -28.502 1.00 90.75 171 GLY A C 1
ATOM 1345 O O . GLY A 1 171 ? 21.050 -5.815 -28.128 1.00 90.75 171 GLY A O 1
ATOM 1346 N N . THR A 1 172 ? 20.518 -7.962 -28.530 1.00 92.56 172 THR A N 1
ATOM 1347 C CA . THR A 1 172 ? 19.132 -7.888 -28.059 1.00 92.56 172 THR A CA 1
ATOM 1348 C C . THR A 1 172 ? 19.000 -8.491 -26.669 1.00 92.56 172 THR A C 1
ATOM 1350 O O . THR A 1 172 ? 19.403 -9.635 -26.453 1.00 92.56 172 THR A O 1
ATOM 1353 N N . TYR A 1 173 ? 18.394 -7.744 -25.753 1.00 92.81 173 TYR A N 1
ATOM 1354 C CA . TYR A 1 173 ? 18.260 -8.110 -24.351 1.00 92.81 173 TYR A CA 1
ATOM 1355 C C . TYR A 1 173 ? 16.799 -8.018 -23.912 1.00 92.81 173 TYR A C 1
ATOM 1357 O O . TYR A 1 173 ? 16.140 -6.995 -24.118 1.00 92.81 173 TYR A O 1
ATOM 1365 N N . ASP A 1 174 ? 16.316 -9.089 -23.285 1.00 91.75 174 ASP A N 1
ATOM 1366 C CA . ASP A 1 174 ? 15.021 -9.132 -22.615 1.00 91.75 174 ASP A CA 1
ATOM 1367 C C . ASP A 1 174 ? 15.232 -8.700 -21.159 1.00 91.75 174 ASP A C 1
ATOM 1369 O O . ASP A 1 174 ? 15.806 -9.429 -20.351 1.00 91.75 174 ASP A O 1
ATOM 1373 N N . ILE A 1 175 ? 14.816 -7.485 -20.823 1.00 90.62 175 ILE A N 1
ATOM 1374 C CA . ILE A 1 175 ? 14.978 -6.907 -19.492 1.00 90.62 175 ILE A CA 1
ATOM 1375 C C . ILE A 1 175 ? 13.706 -7.126 -18.688 1.00 90.62 175 ILE A C 1
ATOM 1377 O O . ILE A 1 175 ? 12.600 -6.795 -19.119 1.00 90.62 175 ILE A O 1
ATOM 1381 N N . GLU A 1 176 ? 13.877 -7.673 -17.493 1.00 89.75 176 GLU A N 1
ATOM 1382 C CA . GLU A 1 176 ? 12.805 -7.881 -16.537 1.00 89.75 176 GLU A CA 1
ATOM 1383 C C . GLU A 1 176 ? 12.648 -6.649 -15.656 1.00 89.75 176 GLU A C 1
ATOM 1385 O O . GLU A 1 176 ? 13.525 -6.280 -14.869 1.00 89.75 176 GLU A O 1
ATOM 1390 N N . PHE A 1 177 ? 11.483 -6.034 -15.789 1.00 88.50 177 PHE A N 1
ATOM 1391 C CA . PHE A 1 177 ? 11.051 -4.896 -15.011 1.00 88.50 177 PHE A CA 1
ATOM 1392 C C . PHE A 1 177 ? 10.051 -5.352 -13.949 1.00 88.50 177 PHE A C 1
ATOM 1394 O O . PHE A 1 177 ? 9.042 -5.991 -14.262 1.00 88.50 177 PHE A O 1
ATOM 1401 N N . LYS A 1 178 ? 10.305 -5.003 -12.692 1.00 88.06 178 LYS A N 1
ATOM 1402 C CA . LYS A 1 178 ? 9.423 -5.243 -11.553 1.00 88.06 178 LYS A CA 1
ATOM 1403 C C . LYS A 1 178 ? 9.384 -3.987 -10.704 1.00 88.06 178 LYS A C 1
ATOM 1405 O O . LYS A 1 178 ? 10.398 -3.561 -10.173 1.00 88.06 178 LYS A O 1
ATOM 1410 N N . THR A 1 179 ? 8.199 -3.429 -10.505 1.00 80.38 179 THR A N 1
ATOM 1411 C CA . THR A 1 179 ? 8.065 -2.265 -9.627 1.00 80.38 179 THR A CA 1
ATOM 1412 C C . THR A 1 179 ? 8.362 -2.649 -8.177 1.00 80.38 179 THR A C 1
ATOM 1414 O O . THR A 1 179 ? 7.705 -3.540 -7.646 1.00 80.38 179 THR A O 1
ATOM 1417 N N . SER A 1 180 ? 9.273 -1.953 -7.487 1.00 66.00 180 SER A N 1
ATOM 1418 C CA . SER A 1 180 ? 9.718 -2.362 -6.136 1.00 66.00 180 SER A CA 1
ATOM 1419 C C . SER A 1 180 ? 8.576 -2.488 -5.115 1.00 66.00 180 SER A C 1
ATOM 1421 O O . SER A 1 180 ? 8.629 -3.290 -4.185 1.00 66.00 180 SER A O 1
ATOM 1423 N N . LYS A 1 181 ? 7.488 -1.739 -5.326 1.00 70.25 181 LYS A N 1
ATOM 1424 C CA . LYS A 1 181 ? 6.313 -1.690 -4.443 1.00 70.25 181 LYS A CA 1
ATOM 1425 C C . LYS A 1 181 ? 5.238 -2.740 -4.747 1.00 70.25 181 LYS A C 1
ATOM 1427 O O . LYS A 1 181 ? 4.343 -2.919 -3.928 1.00 70.25 181 LYS A O 1
ATOM 1432 N N . PHE A 1 182 ? 5.276 -3.404 -5.905 1.00 67.38 182 PHE A N 1
ATOM 1433 C CA . PHE A 1 182 ? 4.241 -4.355 -6.331 1.00 67.38 182 PHE A CA 1
ATOM 1434 C C . PHE A 1 182 ? 4.879 -5.562 -7.025 1.00 67.38 182 PHE A C 1
ATOM 1436 O O . PHE A 1 182 ? 5.712 -5.401 -7.906 1.00 67.38 182 PHE A O 1
ATOM 1443 N N . ASN A 1 183 ? 4.454 -6.786 -6.697 1.00 76.25 183 ASN A N 1
ATOM 1444 C CA . ASN A 1 183 ? 5.030 -8.025 -7.248 1.00 76.25 183 ASN A CA 1
ATOM 1445 C C . ASN A 1 183 ? 4.619 -8.309 -8.715 1.00 76.25 183 ASN A C 1
ATOM 1447 O O . ASN A 1 183 ? 4.415 -9.457 -9.098 1.00 76.25 183 ASN A O 1
ATOM 1451 N N . THR A 1 184 ? 4.444 -7.263 -9.523 1.00 83.69 184 THR A N 1
ATOM 1452 C CA . THR A 1 184 ? 4.073 -7.350 -10.936 1.00 83.69 184 THR A CA 1
ATOM 1453 C C . THR A 1 184 ? 5.335 -7.247 -11.781 1.00 83.69 184 THR A C 1
ATOM 1455 O O . THR A 1 184 ? 6.035 -6.238 -11.707 1.00 83.69 184 THR A O 1
ATOM 1458 N N . THR A 1 185 ? 5.582 -8.252 -12.620 1.00 86.69 185 THR A N 1
ATOM 1459 C CA . THR A 1 185 ? 6.743 -8.300 -13.521 1.00 86.69 185 THR A CA 1
ATOM 1460 C C . THR A 1 185 ? 6.310 -8.105 -14.977 1.00 86.69 185 THR A C 1
ATOM 1462 O O . THR A 1 185 ? 5.251 -8.579 -15.400 1.00 86.69 185 THR A O 1
ATOM 1465 N N . SER A 1 186 ? 7.118 -7.399 -15.762 1.00 87.00 186 SER A N 1
ATOM 1466 C CA . SER A 1 186 ? 6.991 -7.287 -17.216 1.00 87.00 186 SER A CA 1
ATOM 1467 C C . SER A 1 186 ? 8.346 -7.455 -17.874 1.00 87.00 186 SER A C 1
ATOM 1469 O O . SER A 1 186 ? 9.337 -6.930 -17.380 1.00 87.00 186 SER A O 1
ATOM 1471 N N . VAL A 1 187 ? 8.365 -8.130 -19.017 1.00 89.56 187 VAL A N 1
ATOM 1472 C CA . VAL A 1 187 ? 9.558 -8.247 -19.852 1.00 89.56 187 VAL A CA 1
ATOM 1473 C C . VAL A 1 187 ? 9.515 -7.169 -20.926 1.00 89.56 187 VAL A C 1
ATOM 1475 O O . VAL A 1 187 ? 8.453 -6.888 -21.487 1.00 89.56 187 VAL A O 1
ATOM 1478 N N . PHE A 1 188 ? 10.665 -6.569 -21.191 1.00 89.38 188 PHE A N 1
ATOM 1479 C CA . PHE A 1 188 ? 10.844 -5.470 -22.123 1.00 89.38 188 PHE A CA 1
ATOM 1480 C C . PHE A 1 188 ? 12.065 -5.714 -23.011 1.00 89.38 188 PHE A C 1
ATOM 1482 O O . PHE A 1 188 ? 13.105 -6.142 -22.524 1.00 89.38 188 PHE A O 1
ATOM 1489 N N . ARG A 1 189 ? 11.956 -5.427 -24.313 1.00 91.00 189 ARG A N 1
ATOM 1490 C CA . ARG A 1 189 ? 13.036 -5.670 -25.280 1.00 91.00 189 ARG A CA 1
ATOM 1491 C C . ARG A 1 189 ? 13.845 -4.411 -25.549 1.00 91.00 189 ARG A C 1
ATOM 1493 O O . ARG A 1 189 ? 13.328 -3.462 -26.145 1.00 91.00 189 ARG A O 1
ATOM 1500 N N . ILE A 1 190 ? 15.131 -4.451 -25.203 1.00 92.12 190 ILE A N 1
ATOM 1501 C CA . ILE A 1 190 ? 16.117 -3.444 -25.612 1.00 92.12 190 ILE A CA 1
ATOM 1502 C C . ILE A 1 190 ? 17.048 -4.042 -26.654 1.00 92.12 190 ILE A C 1
ATOM 1504 O O . ILE A 1 190 ? 17.580 -5.137 -26.488 1.00 92.12 190 ILE A O 1
ATOM 1508 N N . THR A 1 191 ? 17.272 -3.298 -27.730 1.00 92.06 191 THR A N 1
ATOM 1509 C CA . THR A 1 191 ? 18.263 -3.647 -28.744 1.00 92.06 191 THR A CA 1
ATOM 1510 C C . THR A 1 191 ? 19.363 -2.597 -28.746 1.00 92.06 191 THR A C 1
ATOM 1512 O O . THR A 1 191 ? 19.105 -1.432 -29.060 1.00 92.06 191 THR A O 1
ATOM 1515 N N . ILE A 1 192 ? 20.572 -3.005 -28.380 1.00 92.38 192 ILE A N 1
ATOM 1516 C CA . ILE A 1 192 ? 21.771 -2.175 -28.433 1.00 92.38 192 ILE A CA 1
ATOM 1517 C C . ILE A 1 192 ? 22.428 -2.439 -29.785 1.00 92.38 192 ILE A C 1
ATOM 1519 O O . ILE A 1 192 ? 22.703 -3.597 -30.091 1.00 92.38 192 ILE A O 1
ATOM 1523 N N . HIS A 1 193 ? 22.661 -1.388 -30.571 1.00 89.75 193 HIS A N 1
ATOM 1524 C CA . HIS A 1 193 ? 23.282 -1.451 -31.902 1.00 89.75 193 HIS A CA 1
ATOM 1525 C C . HIS A 1 193 ? 24.514 -0.551 -31.968 1.00 89.75 193 HIS A C 1
ATOM 1527 O O . HIS A 1 193 ? 24.647 0.392 -31.174 1.00 89.75 193 HIS A O 1
ATOM 1533 N N . ASP A 1 194 ? 25.387 -0.810 -32.943 1.00 87.31 194 ASP A N 1
ATOM 1534 C CA . ASP A 1 194 ? 26.383 0.181 -33.332 1.00 87.31 194 ASP A CA 1
ATOM 1535 C C . ASP A 1 194 ? 25.667 1.380 -33.968 1.00 87.31 194 ASP A C 1
ATOM 1537 O O . ASP A 1 194 ? 24.757 1.242 -34.787 1.00 87.31 194 ASP A O 1
ATOM 1541 N N . LEU A 1 195 ? 26.088 2.583 -33.592 1.00 81.31 195 LEU A N 1
ATOM 1542 C CA . LEU A 1 195 ? 25.634 3.818 -34.214 1.00 81.31 195 LEU A CA 1
ATOM 1543 C C . LEU A 1 195 ? 25.880 3.826 -35.736 1.00 81.31 195 LEU A C 1
ATOM 1545 O O . LEU A 1 195 ? 25.115 4.455 -36.465 1.00 81.31 195 LEU A O 1
ATOM 1549 N N . ALA A 1 196 ? 26.911 3.121 -36.218 1.00 78.44 196 ALA A N 1
ATOM 1550 C CA . ALA A 1 196 ? 27.180 2.970 -37.649 1.00 78.44 196 ALA A CA 1
ATOM 1551 C C . ALA A 1 196 ? 26.077 2.183 -38.391 1.00 78.44 196 ALA A C 1
ATOM 1553 O O . ALA A 1 196 ? 25.701 2.559 -39.503 1.00 78.44 196 ALA A O 1
ATOM 1554 N N . ASP A 1 197 ? 25.498 1.158 -37.758 1.00 71.88 197 ASP A N 1
ATOM 1555 C CA . ASP A 1 197 ? 24.491 0.277 -38.371 1.00 71.88 197 ASP A CA 1
ATOM 1556 C C . ASP A 1 197 ? 23.116 0.947 -38.515 1.00 71.88 197 ASP A C 1
ATOM 1558 O O . ASP A 1 197 ? 22.319 0.602 -39.388 1.00 71.88 197 ASP A O 1
ATOM 1562 N N . ILE A 1 198 ? 22.817 1.936 -37.669 1.00 65.81 198 ILE A N 1
ATOM 1563 C CA . ILE A 1 198 ? 21.549 2.680 -37.722 1.00 65.81 198 ILE A CA 1
ATOM 1564 C C . ILE A 1 198 ? 21.526 3.619 -38.945 1.00 65.81 198 ILE A C 1
ATOM 1566 O O . ILE A 1 198 ? 20.471 3.843 -39.546 1.00 65.81 198 ILE A O 1
ATOM 1570 N N . SER A 1 199 ? 22.694 4.126 -39.357 1.00 61.84 199 SER A N 1
ATOM 1571 C CA . SER A 1 199 ? 22.833 5.044 -40.494 1.00 61.84 199 SER A CA 1
ATOM 1572 C C . SER A 1 199 ? 22.623 4.357 -41.847 1.00 61.84 199 SER A C 1
ATOM 1574 O O . SER A 1 199 ? 22.058 4.970 -42.747 1.00 61.84 199 SER A O 1
ATOM 1576 N N . SER A 1 200 ? 23.034 3.095 -42.000 1.00 60.34 200 SER A N 1
ATOM 1577 C CA . SER A 1 200 ? 22.903 2.350 -43.264 1.00 60.34 200 SER A CA 1
ATOM 1578 C C . SER A 1 200 ? 21.481 1.840 -43.523 1.00 60.34 200 SER A C 1
ATOM 1580 O O . SER A 1 200 ? 21.091 1.618 -44.665 1.00 60.34 200 SER A O 1
ATOM 1582 N N . LYS A 1 201 ? 20.656 1.695 -42.476 1.00 55.97 201 LYS A N 1
ATOM 1583 C CA . LYS A 1 201 ? 19.270 1.205 -42.598 1.00 55.97 201 LYS A CA 1
ATOM 1584 C C . LYS A 1 201 ? 18.246 2.294 -42.946 1.00 55.97 201 LYS A C 1
ATOM 1586 O O . LYS A 1 201 ? 17.099 1.970 -43.244 1.00 55.97 201 LYS A O 1
ATOM 1591 N N . THR A 1 202 ? 18.666 3.561 -42.935 1.00 49.91 202 THR A N 1
ATOM 1592 C CA . THR A 1 202 ? 17.853 4.730 -43.324 1.00 49.91 202 THR A CA 1
ATOM 1593 C C . THR A 1 202 ? 18.226 5.230 -44.726 1.00 49.91 202 THR A C 1
ATOM 1595 O O . THR A 1 202 ? 18.008 6.390 -45.064 1.00 49.91 202 THR A O 1
ATOM 1598 N N . GLU A 1 203 ? 18.783 4.369 -45.583 1.00 50.88 203 GLU A N 1
ATOM 1599 C CA . GLU A 1 203 ? 18.825 4.665 -47.013 1.00 50.88 203 GLU A CA 1
ATOM 1600 C C . GLU A 1 203 ? 17.404 4.578 -47.575 1.00 50.88 203 GLU A C 1
ATOM 1602 O O . GLU A 1 203 ? 16.826 3.508 -47.783 1.00 50.88 203 GLU A O 1
ATOM 1607 N N . VAL A 1 204 ? 16.822 5.764 -47.757 1.00 54.59 204 VAL A N 1
ATOM 1608 C CA . VAL A 1 204 ? 15.612 6.019 -48.531 1.00 54.59 204 VAL A CA 1
ATOM 1609 C C . VAL A 1 204 ? 15.760 5.279 -49.853 1.00 54.59 204 VAL A C 1
ATOM 1611 O O . VAL A 1 204 ? 16.569 5.665 -50.694 1.00 54.59 204 VAL A O 1
ATOM 1614 N N . ARG A 1 205 ? 14.992 4.199 -50.040 1.00 55.66 205 ARG A N 1
ATOM 1615 C CA . ARG A 1 205 ? 14.864 3.570 -51.355 1.00 55.66 205 ARG A CA 1
ATOM 1616 C C . ARG A 1 205 ? 14.465 4.681 -52.329 1.00 55.66 205 ARG A C 1
ATOM 1618 O O . ARG A 1 205 ? 13.403 5.270 -52.108 1.00 55.66 205 ARG A O 1
ATOM 1625 N N . PRO A 1 206 ? 15.267 5.004 -53.360 1.00 54.59 206 PRO A N 1
ATOM 1626 C CA . PRO A 1 206 ? 14.828 5.959 -54.358 1.00 54.59 206 PRO A CA 1
ATOM 1627 C C . PRO A 1 206 ? 13.563 5.370 -54.972 1.00 54.59 206 PRO A C 1
ATOM 1629 O O . PRO A 1 206 ? 13.591 4.275 -55.536 1.00 54.59 206 PRO A O 1
ATOM 1632 N N . MET A 1 207 ? 12.430 6.048 -54.783 1.00 52.88 207 MET A N 1
ATOM 1633 C CA . MET A 1 207 ? 11.215 5.718 -55.509 1.00 52.88 207 MET A CA 1
ATOM 1634 C C . MET A 1 207 ? 11.548 5.921 -56.980 1.00 52.88 207 MET A C 1
ATOM 1636 O O . MET A 1 207 ? 11.619 7.049 -57.454 1.00 52.88 207 MET A O 1
ATOM 1640 N N . THR A 1 208 ? 11.832 4.834 -57.687 1.00 57.56 208 THR A N 1
ATOM 1641 C CA . THR A 1 208 ? 11.913 4.848 -59.140 1.00 57.56 208 THR A CA 1
ATOM 1642 C C . THR A 1 208 ? 10.514 5.194 -59.647 1.00 57.56 208 THR A C 1
ATOM 1644 O O . THR A 1 208 ? 9.596 4.395 -59.418 1.00 57.56 208 THR A O 1
ATOM 1647 N N . PRO A 1 209 ? 10.298 6.352 -60.299 1.00 57.22 209 PRO A N 1
ATOM 1648 C CA . PRO A 1 209 ? 9.026 6.618 -60.944 1.00 57.22 209 PRO A CA 1
ATOM 1649 C C . PRO A 1 209 ? 8.895 5.626 -62.100 1.00 57.22 209 PRO A C 1
ATOM 1651 O O . PRO A 1 209 ? 9.565 5.741 -63.124 1.00 57.22 209 PRO A O 1
ATOM 1654 N N . THR A 1 210 ? 8.067 4.601 -61.910 1.00 54.50 210 THR A N 1
ATOM 1655 C CA . THR A 1 210 ? 7.708 3.677 -62.986 1.00 54.50 210 THR A CA 1
ATOM 1656 C C . THR A 1 210 ? 6.728 4.414 -63.889 1.00 54.50 210 THR A C 1
ATOM 1658 O O . THR A 1 210 ? 5.531 4.473 -63.620 1.00 54.50 210 THR A O 1
ATOM 1661 N N . MET A 1 211 ? 7.265 5.053 -64.925 1.00 56.72 211 MET A N 1
ATOM 1662 C CA . MET A 1 211 ? 6.491 5.636 -66.013 1.00 56.72 211 MET A CA 1
ATOM 1663 C C . MET A 1 211 ? 5.985 4.513 -66.924 1.00 56.72 211 MET A C 1
ATOM 1665 O O . MET A 1 211 ? 6.779 3.848 -67.579 1.00 56.72 211 MET A O 1
ATOM 1669 N N . GLY A 1 212 ? 4.661 4.364 -66.995 1.00 48.09 212 GLY A N 1
ATOM 1670 C CA . GLY A 1 212 ? 3.951 3.864 -68.174 1.00 48.09 212 GLY A CA 1
ATOM 1671 C C . GLY A 1 212 ? 3.750 2.350 -68.306 1.00 48.09 212 GLY A C 1
ATOM 1672 O O . GLY A 1 212 ? 4.658 1.614 -68.665 1.00 48.09 212 GLY A O 1
ATOM 1673 N N . SER A 1 213 ? 2.490 1.917 -68.231 1.00 39.34 213 SER A N 1
ATOM 1674 C CA . SER A 1 213 ? 1.846 1.341 -69.419 1.00 39.34 213 SER A CA 1
ATOM 1675 C C . SER A 1 213 ? 0.329 1.543 -69.344 1.00 39.34 213 SER A C 1
ATOM 1677 O O . SER A 1 213 ? -0.301 1.288 -68.319 1.00 39.34 213 SER A O 1
ATOM 1679 N N . LEU A 1 214 ? -0.223 2.084 -70.431 1.00 51.53 214 LEU A N 1
ATOM 1680 C CA . LEU A 1 214 ? -1.651 2.158 -70.721 1.00 51.53 214 LEU A CA 1
ATOM 1681 C C . LEU A 1 214 ? -2.218 0.735 -70.808 1.00 51.53 214 LEU A C 1
ATOM 1683 O O . LEU A 1 214 ? -1.762 -0.048 -71.637 1.00 51.53 214 LEU A O 1
ATOM 1687 N N . ALA A 1 215 ? -3.272 0.449 -70.049 1.00 41.75 215 ALA A N 1
ATOM 1688 C CA . ALA A 1 215 ? -4.210 -0.613 -70.381 1.00 41.75 215 ALA A CA 1
ATOM 1689 C C . ALA A 1 215 ? -5.637 -0.072 -70.225 1.00 41.75 215 ALA A C 1
ATOM 1691 O O . ALA A 1 215 ? -6.030 0.442 -69.180 1.00 41.75 215 ALA A O 1
ATOM 1692 N N . THR A 1 216 ? -6.362 -0.135 -71.335 1.00 52.41 216 THR A N 1
ATOM 1693 C CA . THR A 1 216 ? -7.762 0.237 -71.563 1.00 52.41 216 THR A CA 1
ATOM 1694 C C . THR A 1 216 ? -8.737 -0.367 -70.545 1.00 52.41 216 THR A C 1
ATOM 1696 O O . THR A 1 216 ? -8.604 -1.549 -70.228 1.00 52.41 216 THR A O 1
ATOM 1699 N N . PRO A 1 217 ? -9.779 0.368 -70.111 1.00 47.22 217 PRO A N 1
ATOM 1700 C CA . PRO A 1 217 ? -10.856 -0.214 -69.321 1.00 47.22 217 PRO A CA 1
ATOM 1701 C C . PRO A 1 217 ? -11.857 -0.950 -70.223 1.00 47.22 217 PRO A C 1
ATOM 1703 O O . PRO A 1 217 ? -12.543 -0.346 -71.048 1.00 47.22 217 PRO A O 1
ATOM 1706 N N . THR A 1 218 ? -11.974 -2.266 -70.046 1.00 43.84 218 THR A N 1
ATOM 1707 C CA . THR A 1 218 ? -13.140 -3.022 -70.510 1.00 43.84 218 THR A CA 1
ATOM 1708 C C . THR A 1 218 ? -14.297 -2.827 -69.539 1.00 43.84 218 THR A C 1
ATOM 1710 O O . THR A 1 218 ? -14.254 -3.245 -68.385 1.00 43.84 218 THR A O 1
ATOM 1713 N N . ASN A 1 219 ? -15.312 -2.170 -7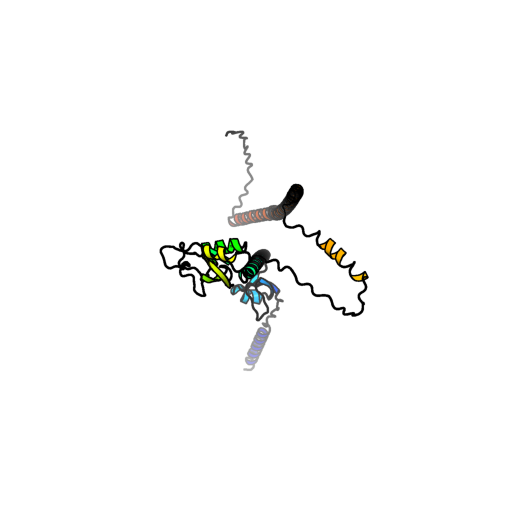0.082 1.00 50.41 219 ASN A N 1
ATOM 1714 C CA . ASN A 1 219 ? -16.709 -2.094 -69.690 1.00 50.41 219 ASN A CA 1
ATOM 1715 C C . ASN A 1 219 ? -17.235 -3.358 -68.972 1.00 50.41 219 ASN A C 1
ATOM 1717 O O . ASN A 1 219 ? -17.311 -4.427 -69.575 1.00 50.41 219 ASN A O 1
ATOM 1721 N N . ILE A 1 220 ? -17.646 -3.209 -67.711 1.00 38.69 220 ILE A N 1
ATOM 1722 C CA . ILE A 1 220 ? -18.585 -4.114 -67.041 1.00 38.69 220 ILE A CA 1
ATOM 1723 C C . ILE A 1 220 ? -19.686 -3.236 -66.443 1.00 38.69 220 ILE A C 1
ATOM 1725 O O . ILE A 1 220 ? -19.461 -2.503 -65.483 1.00 38.69 220 ILE A O 1
ATOM 1729 N N . SER A 1 221 ? -20.868 -3.313 -67.057 1.00 47.06 221 SER A N 1
ATOM 1730 C CA . SER A 1 221 ? -22.135 -2.866 -66.480 1.00 47.06 221 SER A CA 1
ATOM 1731 C C . SER A 1 221 ? -22.545 -3.802 -65.348 1.00 47.06 221 SER A C 1
ATOM 1733 O O . SER A 1 221 ? -22.696 -5.000 -65.583 1.00 47.06 221 SER A O 1
ATOM 1735 N N . VAL A 1 222 ? -22.783 -3.241 -64.162 1.00 43.03 222 VAL A N 1
ATOM 1736 C CA . VAL A 1 222 ? -23.763 -3.740 -63.188 1.00 43.03 222 VAL A CA 1
ATOM 1737 C C . VAL A 1 222 ? -24.479 -2.522 -62.597 1.00 43.03 222 VAL A C 1
ATOM 1739 O O . VAL A 1 222 ? -23.861 -1.491 -62.341 1.00 43.03 222 VAL A O 1
ATOM 1742 N N . ASP A 1 223 ? -25.792 -2.672 -62.474 1.00 42.25 223 ASP A N 1
ATOM 1743 C CA . ASP A 1 223 ? -26.833 -1.672 -62.246 1.00 42.25 223 ASP A CA 1
ATOM 1744 C C . ASP A 1 223 ? -26.743 -0.816 -60.962 1.00 42.25 223 ASP A C 1
ATOM 1746 O O . ASP A 1 223 ? -26.044 -1.170 -60.008 1.00 42.25 223 ASP A O 1
ATOM 1750 N N . PRO A 1 224 ? -27.498 0.307 -60.910 1.00 57.91 224 PRO A N 1
ATOM 1751 C CA . PRO A 1 224 ? -27.439 1.307 -59.854 1.00 57.91 224 PRO A CA 1
ATOM 1752 C C . PRO A 1 224 ? -28.560 1.123 -58.824 1.00 57.91 224 PRO A C 1
ATOM 1754 O O . PRO A 1 224 ? -29.737 1.223 -59.163 1.00 57.91 224 PRO A O 1
ATOM 1757 N N . GLN A 1 225 ? -28.215 0.953 -57.548 1.00 52.16 225 GLN A N 1
ATOM 1758 C CA . GLN A 1 225 ? -29.125 1.212 -56.423 1.00 52.16 225 GLN A CA 1
ATOM 1759 C C . GLN A 1 225 ? -28.320 1.576 -55.169 1.00 52.16 225 GLN A C 1
ATOM 1761 O O . GLN A 1 225 ? -28.056 0.715 -54.336 1.00 52.16 225 GLN A O 1
ATOM 1766 N N . VAL A 1 226 ? -27.945 2.850 -55.026 1.00 52.50 226 VAL A N 1
ATOM 1767 C CA . VAL A 1 226 ? -27.769 3.487 -53.710 1.00 52.50 226 VAL A CA 1
ATOM 1768 C C . VAL A 1 226 ? -28.205 4.948 -53.841 1.00 52.50 226 VAL A C 1
ATOM 1770 O O . VAL A 1 226 ? -27.624 5.706 -54.617 1.00 52.50 226 VAL A O 1
ATOM 1773 N N . ASP A 1 227 ? -29.255 5.315 -53.108 1.00 49.75 227 ASP A N 1
ATOM 1774 C CA . ASP A 1 227 ? -29.820 6.664 -53.050 1.00 49.75 227 ASP A CA 1
ATOM 1775 C C . ASP A 1 227 ? -28.785 7.700 -52.552 1.00 49.75 227 ASP A C 1
ATOM 1777 O O . ASP A 1 227 ? -28.207 7.524 -51.474 1.00 49.75 227 ASP A O 1
ATOM 1781 N N . PRO A 1 228 ? -28.569 8.820 -53.269 1.00 53.41 228 PRO A N 1
ATOM 1782 C CA . PRO A 1 228 ? -27.570 9.834 -52.910 1.00 53.41 228 PRO A CA 1
ATOM 1783 C C . PRO A 1 228 ? -27.935 10.688 -51.680 1.00 53.41 228 PRO A C 1
ATOM 1785 O O . PRO A 1 228 ? -27.114 11.472 -51.214 1.00 53.41 228 PRO A O 1
ATOM 1788 N N . SER A 1 229 ? -29.130 10.530 -51.105 1.00 52.19 229 SER A N 1
ATOM 1789 C CA . SER A 1 229 ? -29.608 11.330 -49.967 1.00 52.19 229 SER A CA 1
ATOM 1790 C C . SER A 1 229 ? -29.119 10.851 -48.592 1.00 52.19 229 SER A C 1
ATOM 1792 O O . SER A 1 229 ? -29.362 11.524 -47.592 1.00 52.19 229 SER A O 1
ATOM 1794 N N . GLN A 1 230 ? -28.404 9.721 -48.512 1.00 48.69 230 GLN A N 1
ATOM 1795 C CA . GLN A 1 230 ? -27.836 9.219 -47.249 1.00 48.69 230 GLN A CA 1
ATOM 1796 C C . GLN A 1 230 ? -26.350 9.549 -47.044 1.00 48.69 230 GLN A C 1
ATOM 1798 O O . GLN A 1 230 ? -25.841 9.366 -45.939 1.00 48.69 230 GLN A O 1
ATOM 1803 N N . ILE A 1 231 ? -25.654 10.071 -48.060 1.00 48.53 231 ILE A N 1
ATOM 1804 C CA . ILE A 1 231 ? -24.221 10.402 -47.955 1.00 48.53 231 ILE A CA 1
ATOM 1805 C C . ILE A 1 231 ? -24.017 11.843 -47.448 1.00 48.53 231 ILE A C 1
ATOM 1807 O O . ILE A 1 231 ? -23.083 12.104 -46.695 1.00 48.53 231 ILE A O 1
ATOM 1811 N N . GLU A 1 232 ? -24.957 12.757 -47.707 1.00 47.69 232 GLU A N 1
ATOM 1812 C CA . GLU A 1 232 ? -24.871 14.155 -47.239 1.00 47.69 232 GLU A CA 1
ATOM 1813 C C . GLU A 1 232 ? -25.130 14.354 -45.731 1.00 47.69 232 GLU A C 1
ATOM 1815 O O . GLU A 1 232 ? -24.820 15.414 -45.184 1.00 47.69 232 GLU A O 1
ATOM 1820 N N . TYR A 1 233 ? -25.635 13.335 -45.027 1.00 51.12 233 TYR A N 1
ATOM 1821 C CA . TYR A 1 233 ? -25.870 13.393 -43.576 1.00 51.12 233 TYR A CA 1
ATOM 1822 C C . TYR A 1 233 ? -24.717 12.846 -42.722 1.00 51.12 233 TYR A C 1
ATOM 1824 O O . TYR A 1 233 ? -24.744 12.994 -41.499 1.00 51.12 233 TYR A O 1
ATOM 1832 N N . LEU A 1 234 ? -23.699 12.231 -43.334 1.00 44.91 234 LEU A N 1
ATOM 1833 C CA . LEU A 1 234 ? -22.545 11.685 -42.609 1.00 44.91 234 LEU A CA 1
ATOM 1834 C C . LEU A 1 234 ? -21.323 12.612 -42.650 1.00 44.91 234 LEU A C 1
ATOM 1836 O O . LEU A 1 234 ? -20.600 12.681 -41.656 1.00 44.91 234 LEU A O 1
ATOM 1840 N N . ASP A 1 235 ? -21.151 13.400 -43.714 1.00 46.22 235 ASP A N 1
ATOM 1841 C CA . ASP A 1 235 ? -20.025 14.338 -43.822 1.00 46.22 235 ASP A CA 1
ATOM 1842 C C . ASP A 1 235 ? -20.203 15.579 -42.928 1.00 46.22 235 ASP A C 1
ATOM 1844 O O . ASP A 1 235 ? -19.260 16.009 -42.261 1.00 46.22 235 ASP A O 1
ATOM 1848 N N . THR A 1 236 ? -21.432 16.083 -42.764 1.00 54.09 236 THR A N 1
ATOM 1849 C CA . THR A 1 236 ? -21.725 17.223 -41.868 1.00 54.09 236 THR A CA 1
ATOM 1850 C C . THR A 1 236 ? -21.646 16.874 -40.375 1.00 54.09 236 THR A C 1
ATOM 1852 O O . THR A 1 236 ? -21.422 17.756 -39.540 1.00 54.09 236 THR A O 1
ATOM 1855 N N . ALA A 1 237 ? -21.787 15.598 -40.002 1.00 49.50 237 ALA A N 1
ATOM 1856 C CA . ALA A 1 237 ? -21.610 15.144 -38.620 1.00 49.50 237 ALA A CA 1
ATOM 1857 C C . ALA A 1 237 ? -20.126 14.941 -38.256 1.00 49.50 237 ALA A C 1
ATOM 1859 O O . ALA A 1 237 ? -19.743 15.136 -37.099 1.00 49.50 237 ALA A O 1
ATOM 1860 N N . LEU A 1 238 ? -19.284 14.591 -39.235 1.00 49.03 238 LEU A N 1
ATOM 1861 C CA . LEU A 1 238 ? -17.852 14.367 -39.030 1.00 49.03 238 LEU A CA 1
ATOM 1862 C C . LEU A 1 238 ? -17.052 15.680 -39.003 1.00 49.03 238 LEU A C 1
ATOM 1864 O O . LEU A 1 238 ? -16.116 15.803 -38.210 1.00 49.03 238 LEU A O 1
ATOM 1868 N N . GLU A 1 239 ? -17.460 16.691 -39.775 1.00 49.72 239 GLU A N 1
ATOM 1869 C CA . GLU A 1 239 ? -16.815 18.014 -39.771 1.00 49.72 239 GLU A CA 1
ATOM 1870 C C . GLU A 1 239 ? -17.055 18.789 -38.461 1.00 49.72 239 GLU A C 1
ATOM 1872 O O . GLU A 1 239 ? -16.129 19.392 -37.916 1.00 49.72 239 GLU A O 1
ATOM 1877 N N . ASN A 1 240 ? -18.247 18.664 -37.865 1.00 57.97 240 ASN A N 1
ATOM 1878 C CA . ASN A 1 240 ? -18.562 19.278 -36.568 1.00 57.97 240 ASN A CA 1
ATOM 1879 C C . ASN A 1 240 ? -17.886 18.574 -35.372 1.00 57.97 240 ASN A C 1
ATOM 1881 O O . ASN A 1 240 ? -17.693 19.187 -34.321 1.00 57.97 240 ASN A O 1
ATOM 1885 N N . ALA A 1 241 ? -17.488 17.303 -35.514 1.00 47.69 241 ALA A N 1
ATOM 1886 C CA . ALA A 1 241 ? -16.754 16.565 -34.481 1.00 47.69 241 ALA A CA 1
ATOM 1887 C C . ALA A 1 241 ? -15.236 16.848 -34.499 1.00 47.69 241 ALA A C 1
ATOM 1889 O O . ALA A 1 241 ? -14.562 16.695 -33.478 1.00 47.69 241 ALA A O 1
ATOM 1890 N N . LEU A 1 242 ? -14.693 17.299 -35.635 1.00 44.00 242 LEU A N 1
ATOM 1891 C CA . LEU A 1 242 ? -13.266 17.599 -35.817 1.00 44.00 242 LEU A CA 1
ATOM 1892 C C . LEU A 1 242 ? -12.868 19.034 -35.423 1.00 44.00 242 LEU A C 1
ATOM 1894 O O . LEU A 1 242 ? -11.678 19.340 -35.358 1.00 44.00 242 LEU A O 1
ATOM 1898 N N . GLN A 1 243 ? -13.826 19.897 -35.067 1.00 43.88 243 GLN A N 1
ATOM 1899 C CA . GLN A 1 243 ? -13.564 21.246 -34.538 1.00 43.88 243 GLN A CA 1
ATOM 1900 C C . GLN A 1 243 ? -13.521 21.342 -33.002 1.00 43.88 243 GLN A C 1
ATOM 1902 O O . GLN A 1 243 ? -13.232 22.415 -32.475 1.00 43.88 243 GLN A O 1
ATOM 1907 N N . SER A 1 244 ? -13.704 20.239 -32.261 1.00 45.69 244 SER A N 1
ATOM 1908 C CA . SER A 1 244 ? -13.581 20.230 -30.789 1.00 45.69 244 SER A CA 1
ATOM 1909 C C . SER A 1 244 ? -12.336 19.529 -30.235 1.00 45.69 244 SER A C 1
ATOM 1911 O O . SER A 1 244 ? -12.213 19.376 -29.021 1.00 45.69 244 SER A O 1
ATOM 1913 N N . THR A 1 245 ? -11.389 19.114 -31.077 1.00 40.09 245 THR A N 1
ATOM 1914 C CA . THR A 1 245 ? -10.107 18.561 -30.611 1.00 40.09 245 THR A CA 1
ATOM 1915 C C . THR A 1 245 ? -8.954 19.442 -31.058 1.00 40.09 245 THR A C 1
ATOM 1917 O O . THR A 1 245 ? -8.231 19.135 -32.004 1.00 40.09 245 THR A O 1
ATOM 1920 N N . THR A 1 246 ? -8.776 20.556 -30.352 1.00 42.41 246 THR A N 1
ATOM 1921 C CA . THR A 1 246 ? -7.527 21.308 -30.392 1.00 42.41 246 THR A CA 1
ATOM 1922 C C . THR A 1 246 ? -6.396 20.448 -29.805 1.00 42.41 246 THR A C 1
ATOM 1924 O O . THR A 1 246 ? -6.544 19.884 -28.716 1.00 42.41 246 THR A O 1
ATOM 1927 N N . PRO A 1 247 ? -5.254 20.315 -30.503 1.00 41.25 247 PRO A N 1
ATOM 1928 C CA . PRO A 1 247 ? -4.055 19.714 -29.935 1.00 41.25 247 PRO A CA 1
ATOM 1929 C C . PRO A 1 247 ? -3.586 20.555 -28.743 1.00 41.25 247 PRO A C 1
ATOM 1931 O O . PRO A 1 247 ? -3.798 21.765 -28.713 1.00 41.25 247 PRO A O 1
ATOM 1934 N N . ALA A 1 248 ? -2.956 19.907 -27.761 1.00 45.06 248 ALA A N 1
ATOM 1935 C CA . ALA A 1 248 ? -2.383 20.513 -26.562 1.00 45.06 248 ALA A CA 1
ATOM 1936 C C . ALA A 1 248 ? -1.334 21.590 -26.913 1.00 45.06 248 ALA A C 1
ATOM 1938 O O . ALA A 1 248 ? -0.132 21.342 -26.917 1.00 45.06 248 ALA A O 1
ATOM 1939 N N . GLY A 1 249 ? -1.818 22.786 -27.235 1.00 45.44 249 GLY A N 1
ATOM 1940 C CA . GLY A 1 249 ? -1.075 24.007 -27.489 1.00 45.44 249 GLY A CA 1
ATOM 1941 C C . GLY A 1 249 ? -1.334 25.000 -26.364 1.00 45.44 249 GLY A C 1
ATOM 1942 O O . GLY A 1 249 ? -2.386 24.999 -25.729 1.00 45.44 249 GLY A O 1
ATOM 1943 N N . GLU A 1 250 ? -0.324 25.802 -26.067 1.00 55.72 250 GLU A N 1
ATOM 1944 C CA . GLU A 1 250 ? -0.271 26.773 -24.982 1.00 55.72 250 GLU A CA 1
ATOM 1945 C C . GLU A 1 250 ? -1.590 27.538 -24.769 1.00 55.72 250 GLU A C 1
ATOM 1947 O O . GLU A 1 250 ? -1.974 28.360 -25.595 1.00 55.72 250 GLU A O 1
ATOM 1952 N N . LEU A 1 251 ? -2.242 27.322 -23.614 1.00 53.25 251 LEU A N 1
ATOM 1953 C CA . LEU A 1 251 ? -3.401 28.120 -23.186 1.00 53.25 251 LEU A CA 1
ATOM 1954 C C . LEU A 1 251 ? -3.091 29.610 -23.366 1.00 53.25 251 LEU A C 1
ATOM 1956 O O . LEU A 1 251 ? -2.033 30.086 -22.909 1.00 53.25 251 LEU A O 1
ATOM 1960 N N . SER A 1 252 ? -4.013 30.327 -24.009 1.00 73.06 252 SER A N 1
ATOM 1961 C CA . SER A 1 252 ? -3.839 31.743 -24.319 1.00 73.06 252 SER A CA 1
ATOM 1962 C C . SER A 1 252 ? -3.586 32.525 -23.021 1.00 73.06 252 SER A C 1
ATOM 1964 O O . SER A 1 252 ? -3.995 32.125 -21.921 1.00 73.06 252 SER A O 1
ATOM 1966 N N . LYS A 1 253 ? -2.879 33.661 -23.105 1.00 79.81 253 LYS A N 1
ATOM 1967 C CA . LYS A 1 253 ? -2.561 34.486 -21.920 1.00 79.81 253 LYS A CA 1
ATOM 1968 C C . LYS A 1 253 ? -3.820 34.873 -21.125 1.00 79.81 253 LYS A C 1
ATOM 1970 O O . LYS A 1 253 ? -3.725 35.103 -19.919 1.00 79.81 253 LYS A O 1
ATOM 1975 N N . GLU A 1 254 ? -4.982 34.918 -21.769 1.00 80.12 254 GLU A N 1
ATOM 1976 C CA . GLU A 1 254 ? -6.264 35.243 -21.146 1.00 80.12 254 GLU A CA 1
ATOM 1977 C C . GLU A 1 254 ? -6.878 34.060 -20.393 1.00 80.12 254 GLU A C 1
ATOM 1979 O O . GLU A 1 254 ? -7.355 34.231 -19.272 1.00 80.12 254 GLU A O 1
ATOM 1984 N N . GLU A 1 255 ? -6.785 32.846 -20.929 1.00 83.75 255 GLU A N 1
ATOM 1985 C CA . GLU A 1 255 ? -7.278 31.631 -20.268 1.00 83.75 255 GLU A CA 1
ATOM 1986 C C . GLU A 1 255 ? -6.458 31.307 -19.017 1.00 83.75 255 GLU A C 1
ATOM 1988 O O . GLU A 1 255 ? -7.007 30.987 -17.961 1.00 83.75 255 GLU A O 1
ATOM 1993 N N . LYS A 1 256 ? -5.135 31.512 -19.082 1.00 81.56 256 LYS A N 1
ATOM 1994 C CA . LYS A 1 256 ? -4.252 31.408 -17.908 1.00 81.56 256 LYS A CA 1
ATOM 1995 C C . LYS A 1 256 ? -4.611 32.441 -16.832 1.00 81.56 256 LYS A C 1
ATOM 1997 O O . LYS A 1 256 ? -4.537 32.130 -15.640 1.00 81.56 256 LYS A O 1
ATOM 2002 N N . LYS A 1 257 ? -5.020 33.657 -17.221 1.00 88.38 257 LYS A N 1
ATOM 2003 C CA . LYS A 1 257 ? -5.496 34.693 -16.285 1.00 88.38 257 LYS A CA 1
ATOM 2004 C C . LYS A 1 257 ? -6.843 34.317 -15.664 1.00 88.38 257 LYS A C 1
ATOM 2006 O O . LYS A 1 257 ? -6.964 34.413 -14.443 1.00 88.38 257 LYS A O 1
ATOM 2011 N N . LYS A 1 258 ? -7.804 33.831 -16.459 1.00 90.94 258 LYS A N 1
ATOM 2012 C CA . LYS A 1 258 ? -9.112 33.358 -15.971 1.00 90.94 258 LYS A CA 1
ATOM 2013 C C . LYS A 1 258 ? -8.958 32.199 -14.983 1.00 90.94 258 LYS A C 1
ATOM 2015 O O . LYS A 1 258 ? -9.443 32.296 -13.861 1.00 90.94 258 LYS A O 1
ATOM 2020 N N . LEU A 1 259 ? -8.155 31.188 -15.318 1.00 87.62 259 LEU A N 1
ATOM 2021 C CA . LEU A 1 259 ? -7.884 30.051 -14.429 1.00 87.62 259 LEU A CA 1
ATOM 2022 C C . LEU A 1 259 ? -7.185 30.476 -13.123 1.00 87.62 259 LEU A C 1
ATOM 2024 O O . LEU A 1 259 ? -7.430 29.915 -12.054 1.00 87.62 259 LEU A O 1
ATOM 2028 N N . LYS A 1 260 ? -6.299 31.480 -13.180 1.00 90.50 260 LYS A N 1
ATOM 2029 C CA . LYS A 1 260 ? -5.638 32.027 -11.985 1.00 90.50 260 LYS A CA 1
ATOM 2030 C C . LYS A 1 260 ? -6.618 32.785 -11.083 1.00 90.50 260 LYS A C 1
ATOM 2032 O O . LYS A 1 260 ? -6.482 32.691 -9.864 1.00 90.50 260 LYS A O 1
ATOM 2037 N N . MET A 1 261 ? -7.573 33.515 -11.658 1.00 92.62 261 MET A N 1
ATOM 2038 C CA . MET A 1 261 ? -8.626 34.211 -10.911 1.00 92.62 261 MET A CA 1
ATOM 2039 C C . MET A 1 261 ? -9.597 33.223 -10.262 1.00 92.62 261 MET A C 1
ATOM 2041 O O . MET A 1 261 ? -9.792 33.287 -9.052 1.00 92.62 261 MET A O 1
ATOM 2045 N N . GLU A 1 262 ? -10.056 32.219 -11.005 1.00 92.62 262 GLU A N 1
ATOM 2046 C CA . GLU A 1 262 ? -10.937 31.163 -10.491 1.00 92.62 262 GLU A CA 1
ATOM 2047 C C . GLU A 1 262 ? -10.288 30.394 -9.322 1.00 92.62 262 GLU A C 1
ATOM 2049 O O . GLU A 1 262 ? -10.906 30.120 -8.293 1.00 92.62 262 GLU A O 1
ATOM 2054 N N . ARG A 1 263 ? -8.983 30.098 -9.417 1.00 91.38 263 ARG A N 1
ATOM 2055 C CA . ARG A 1 263 ? -8.227 29.481 -8.312 1.00 91.38 263 ARG A CA 1
ATOM 2056 C C . ARG A 1 263 ? -8.107 30.386 -7.086 1.00 91.38 263 ARG A C 1
ATOM 2058 O O . ARG A 1 263 ? -7.975 29.870 -5.977 1.00 91.38 263 ARG A O 1
ATOM 2065 N N . ARG A 1 264 ? -8.097 31.712 -7.257 1.00 88.94 264 ARG A N 1
ATOM 2066 C CA . ARG A 1 264 ? -8.081 32.666 -6.135 1.00 88.94 264 ARG A CA 1
ATOM 2067 C C . ARG A 1 264 ? -9.442 32.739 -5.456 1.00 88.94 264 ARG A C 1
ATOM 2069 O O . ARG A 1 264 ? -9.469 32.765 -4.232 1.00 88.94 264 ARG A O 1
ATOM 2076 N N . GLU A 1 265 ? -10.529 32.718 -6.216 1.00 93.06 265 GLU A N 1
ATOM 2077 C CA . GLU A 1 265 ? -11.897 32.696 -5.678 1.00 93.06 265 GLU A CA 1
ATOM 2078 C C . GLU A 1 265 ? -12.155 31.414 -4.884 1.00 93.06 265 GLU A C 1
ATOM 2080 O O . GLU A 1 265 ? -12.464 31.489 -3.698 1.00 93.06 265 GLU A O 1
ATOM 2085 N N . LYS A 1 266 ? -11.827 30.246 -5.450 1.00 90.62 266 LYS A N 1
ATOM 2086 C CA . LYS A 1 266 ? -11.926 28.958 -4.739 1.00 90.62 266 LYS A CA 1
ATOM 2087 C C . LYS A 1 266 ? -11.099 28.911 -3.450 1.00 90.62 266 LYS A C 1
ATOM 2089 O O . LYS A 1 266 ? -11.486 28.263 -2.482 1.00 90.62 266 LYS A O 1
ATOM 2094 N N . ARG A 1 267 ? -9.946 29.594 -3.411 1.00 87.38 267 ARG A N 1
ATOM 2095 C CA . ARG A 1 267 ? -9.129 29.711 -2.188 1.00 87.38 267 ARG A CA 1
ATOM 2096 C C . ARG A 1 267 ? -9.780 30.604 -1.133 1.00 87.38 267 ARG A C 1
ATOM 2098 O O . ARG A 1 267 ? -9.680 30.264 0.040 1.00 87.38 267 ARG A O 1
ATOM 2105 N N . LYS A 1 268 ? -10.432 31.698 -1.536 1.00 90.56 268 LYS A N 1
ATOM 2106 C CA . LYS A 1 268 ? -11.161 32.591 -0.622 1.00 90.56 268 LYS A CA 1
ATOM 2107 C C . LYS A 1 268 ? -12.387 31.900 -0.019 1.00 90.56 268 LYS A C 1
ATOM 2109 O O . LYS A 1 268 ? -12.552 31.905 1.195 1.00 90.56 268 LYS A O 1
ATOM 2114 N N . GLU A 1 269 ? -13.169 31.199 -0.836 1.00 88.69 269 GLU A N 1
ATOM 2115 C CA . GLU A 1 269 ? -14.313 30.409 -0.357 1.00 88.69 269 GLU A CA 1
ATOM 2116 C C . GLU A 1 269 ? -13.873 29.295 0.612 1.00 88.69 269 GLU A C 1
ATOM 2118 O O . GLU A 1 269 ? -14.505 29.043 1.643 1.00 88.69 269 GLU A O 1
ATOM 2123 N N . ALA A 1 270 ? -12.741 28.644 0.327 1.00 84.75 270 ALA A N 1
ATOM 2124 C CA . ALA A 1 270 ? -12.168 27.637 1.215 1.00 84.75 270 ALA A CA 1
ATOM 2125 C C . ALA A 1 270 ? -11.696 28.228 2.558 1.00 84.75 270 ALA A C 1
ATOM 2127 O O . ALA A 1 270 ? -11.884 27.589 3.594 1.00 84.75 270 ALA A O 1
ATOM 2128 N N . SER A 1 271 ? -11.118 29.436 2.574 1.00 83.31 271 SER A N 1
ATOM 2129 C CA . SER A 1 271 ? -10.747 30.102 3.831 1.00 83.31 271 SER A CA 1
ATOM 2130 C C . SER A 1 271 ? -11.970 30.541 4.639 1.00 83.31 271 SER A C 1
ATOM 2132 O O . SER A 1 271 ? -12.024 30.272 5.835 1.00 83.31 271 SER A O 1
ATOM 2134 N N . GLU A 1 272 ? -12.999 31.105 4.001 1.00 89.69 272 GLU A N 1
ATOM 2135 C CA . GLU A 1 272 ? -14.227 31.536 4.689 1.00 89.69 272 GLU A CA 1
ATOM 2136 C C . GLU A 1 272 ? -14.990 30.353 5.307 1.00 89.69 272 GLU A C 1
ATOM 2138 O O . GLU A 1 272 ? -15.527 30.427 6.416 1.00 89.69 272 GLU A O 1
ATOM 2143 N N . THR A 1 273 ? -15.022 29.214 4.610 1.00 84.12 273 THR A N 1
ATOM 2144 C CA . THR A 1 273 ? -15.628 27.987 5.146 1.00 84.12 273 THR A CA 1
ATOM 2145 C C . THR A 1 273 ? -14.806 27.371 6.281 1.00 84.12 273 THR A C 1
ATOM 2147 O O . THR A 1 273 ? -15.390 26.778 7.193 1.00 84.12 273 THR A O 1
ATOM 2150 N N . ALA A 1 274 ? -13.478 27.518 6.270 1.00 84.62 274 ALA A N 1
ATOM 2151 C CA . ALA A 1 274 ? -12.615 27.093 7.371 1.00 84.62 274 ALA A CA 1
ATOM 2152 C C . ALA A 1 274 ? -12.820 27.963 8.623 1.00 84.62 274 ALA A C 1
ATOM 2154 O O . ALA A 1 274 ? -12.968 27.417 9.718 1.00 84.62 274 ALA A O 1
ATOM 2155 N N . GLU A 1 275 ? -12.924 29.283 8.465 1.00 84.94 275 GLU A N 1
ATOM 2156 C CA . GLU A 1 275 ? -13.195 30.218 9.566 1.00 84.94 275 GLU A CA 1
ATOM 2157 C C . GLU A 1 275 ? -14.556 29.951 10.226 1.00 84.94 275 GLU A C 1
ATOM 2159 O O . GLU A 1 275 ? -14.634 29.843 11.450 1.00 84.94 275 GLU A O 1
ATOM 2164 N N . LYS A 1 276 ? -15.615 29.707 9.437 1.00 85.38 276 LYS A N 1
ATOM 2165 C CA . LYS A 1 276 ? -16.938 29.313 9.969 1.00 85.38 276 LYS A CA 1
ATOM 2166 C C . LYS A 1 276 ? -16.908 27.991 10.742 1.00 85.38 276 LYS A C 1
ATOM 2168 O O . LYS A 1 276 ? -17.639 27.816 11.712 1.00 85.38 276 LYS A O 1
ATOM 2173 N N . LYS A 1 277 ? -16.084 27.023 10.328 1.00 85.12 277 LYS A N 1
ATOM 2174 C CA . LYS A 1 277 ? -15.928 25.758 11.071 1.00 85.12 277 LYS A CA 1
ATOM 2175 C C . LYS A 1 277 ? -15.182 25.966 12.385 1.00 85.12 277 LYS A C 1
ATOM 2177 O O . LYS A 1 277 ? -15.502 25.304 13.374 1.00 85.12 277 LYS A O 1
ATOM 2182 N N . GLN A 1 278 ? -14.204 26.867 12.388 1.00 80.50 278 GLN A N 1
ATOM 2183 C CA . GLN A 1 278 ? -13.431 27.198 13.575 1.00 80.50 278 GLN A CA 1
ATOM 2184 C C . GLN A 1 278 ? -14.301 27.914 14.618 1.00 80.50 278 GLN A C 1
ATOM 2186 O O . GLN A 1 278 ? -14.316 27.481 15.769 1.00 80.50 278 GLN A O 1
ATOM 2191 N N . SER A 1 279 ? -15.125 28.889 14.215 1.00 76.06 279 SER A N 1
ATOM 2192 C CA . SER A 1 279 ? -16.045 29.576 15.135 1.00 76.06 279 SER A CA 1
ATOM 2193 C C . SER A 1 279 ? -17.055 28.620 15.785 1.00 76.06 279 SER A C 1
ATOM 2195 O O . SER A 1 279 ? -17.202 28.620 17.005 1.00 76.06 279 SER A O 1
ATOM 2197 N N . VAL A 1 280 ? -17.660 27.704 15.018 1.00 84.25 280 VAL A N 1
ATOM 2198 C CA . VAL A 1 280 ? -18.574 26.672 15.556 1.00 84.25 280 VAL A CA 1
ATOM 2199 C C . VAL A 1 280 ? -17.866 25.734 16.544 1.00 84.25 280 VAL A C 1
ATOM 2201 O O . VAL A 1 280 ? -18.467 25.255 17.512 1.00 84.25 280 VAL A O 1
ATOM 2204 N N . ARG A 1 281 ? -16.583 25.431 16.314 1.00 78.75 281 ARG A N 1
ATOM 2205 C CA . ARG A 1 281 ? -15.782 24.600 17.223 1.00 78.75 281 ARG A CA 1
ATOM 2206 C C . ARG A 1 281 ? -15.502 25.330 18.533 1.00 78.75 281 ARG A C 1
ATOM 2208 O O . ARG A 1 281 ? -15.577 24.707 19.593 1.00 78.75 281 ARG A O 1
ATOM 2215 N N . ASP A 1 282 ? -15.203 26.618 18.457 1.00 75.00 282 ASP A N 1
ATOM 2216 C CA . ASP A 1 282 ? -14.891 27.442 19.619 1.00 75.00 282 ASP A CA 1
ATOM 2217 C C . ASP A 1 282 ? -16.155 27.755 20.446 1.00 75.00 282 ASP A C 1
ATOM 2219 O O . ASP A 1 282 ? -16.114 27.644 21.672 1.00 75.00 282 ASP A O 1
ATOM 2223 N N . GLU A 1 283 ? -17.320 27.940 19.815 1.00 71.69 283 GLU A N 1
ATOM 2224 C CA . GLU A 1 283 ? -18.623 28.011 20.502 1.00 71.69 283 GLU A CA 1
ATOM 2225 C C . GLU A 1 283 ? -18.977 26.709 21.239 1.00 71.69 283 GLU A C 1
ATOM 2227 O O . GLU A 1 283 ? -19.401 26.730 22.398 1.00 71.69 283 GLU A O 1
ATOM 2232 N N . LYS A 1 284 ? -18.755 25.543 20.615 1.00 77.50 284 LYS A N 1
ATOM 2233 C CA . LYS A 1 284 ? -18.978 24.243 21.274 1.00 77.50 284 LYS A CA 1
ATOM 2234 C C . LYS A 1 284 ? -18.045 24.036 22.465 1.00 77.50 284 LYS A C 1
ATOM 2236 O O . LYS A 1 284 ? -18.483 23.512 23.490 1.00 77.50 284 LYS A O 1
ATOM 2241 N N . LYS A 1 285 ? -16.779 24.456 22.361 1.00 73.19 285 LYS A N 1
ATOM 2242 C CA . LYS A 1 285 ? -15.832 24.428 23.488 1.00 73.19 285 LYS A CA 1
ATOM 2243 C C . LYS A 1 285 ? -16.288 25.347 24.620 1.00 73.19 285 LYS A C 1
ATOM 2245 O O . LYS A 1 285 ? -16.267 24.919 25.772 1.00 73.19 285 LYS A O 1
ATOM 2250 N N . ALA A 1 286 ? -16.747 26.558 24.304 1.00 66.69 286 ALA A N 1
ATOM 2251 C CA . ALA A 1 286 ? -17.275 27.498 25.290 1.00 66.69 286 ALA A CA 1
ATOM 2252 C C . ALA A 1 286 ? -18.528 26.950 25.996 1.00 66.69 286 ALA A C 1
ATOM 2254 O O . ALA A 1 286 ? -18.632 27.042 27.217 1.00 66.69 286 ALA A O 1
ATOM 2255 N N . TYR A 1 287 ? -19.438 26.294 25.268 1.00 67.56 287 TYR A N 1
ATOM 2256 C CA . TYR A 1 287 ? -20.619 25.646 25.851 1.00 67.56 287 TYR A CA 1
ATOM 2257 C C . TYR A 1 287 ? -20.262 24.494 26.805 1.00 67.56 287 TYR A C 1
ATOM 2259 O O . TYR A 1 287 ? -20.885 24.330 27.856 1.00 67.56 287 TYR A O 1
ATOM 2267 N N . VAL A 1 288 ? -19.245 23.700 26.461 1.00 64.12 288 VAL A N 1
ATOM 2268 C CA . VAL A 1 288 ? -18.756 22.603 27.310 1.00 64.12 288 VAL A CA 1
ATOM 2269 C C . VAL A 1 288 ? -18.060 23.148 28.560 1.00 64.12 288 VAL A C 1
ATOM 2271 O O . VAL A 1 288 ? -18.354 22.686 29.659 1.00 64.12 288 VAL A O 1
ATOM 2274 N N . LEU A 1 289 ? -17.207 24.167 28.424 1.00 56.91 289 LEU A N 1
ATOM 2275 C CA . LEU A 1 289 ? -16.518 24.800 29.556 1.00 56.91 289 LEU A CA 1
ATOM 2276 C C . LEU A 1 289 ? -17.487 25.556 30.481 1.00 56.91 289 LEU A C 1
ATOM 2278 O O . LEU A 1 289 ? -17.394 25.436 31.701 1.00 56.91 289 LEU A O 1
ATOM 2282 N N . GLY A 1 290 ? -18.474 26.264 29.925 1.00 56.12 290 GLY A N 1
ATOM 2283 C CA . GLY A 1 290 ? -19.474 27.013 30.691 1.00 56.12 290 GLY A CA 1
ATOM 2284 C C . GLY A 1 290 ? -20.392 26.133 31.547 1.00 56.12 290 GLY A C 1
ATOM 2285 O O . GLY A 1 290 ? -20.809 26.550 32.627 1.00 56.12 290 GLY A O 1
ATOM 2286 N N . LYS A 1 291 ? -20.666 24.889 31.124 1.00 55.44 291 LYS A N 1
ATOM 2287 C CA . LYS A 1 291 ? -21.423 23.924 31.944 1.00 55.44 291 LYS A CA 1
ATOM 2288 C C . LYS A 1 291 ? -20.631 23.376 33.129 1.00 55.44 291 LYS A C 1
ATOM 2290 O O . LYS A 1 291 ? -21.240 23.079 34.152 1.00 55.44 291 LYS A O 1
ATOM 2295 N N . VAL A 1 292 ? -19.311 23.275 32.999 1.00 54.97 292 VAL A N 1
ATOM 2296 C CA . VAL A 1 292 ? -18.425 22.718 34.033 1.00 54.97 292 VAL A CA 1
ATOM 2297 C C . VAL A 1 292 ? -18.063 23.767 35.096 1.00 54.97 292 VAL A C 1
ATOM 2299 O O . VAL A 1 292 ? -17.795 23.431 36.243 1.00 54.97 292 VAL A O 1
ATOM 2302 N N . LEU A 1 293 ? -18.095 25.064 34.774 1.00 53.69 293 LEU A N 1
ATOM 2303 C CA . LEU A 1 293 ? -17.488 26.074 35.651 1.00 53.69 293 LEU A CA 1
ATOM 2304 C C . LEU A 1 293 ? -18.382 26.613 36.781 1.00 53.69 293 LEU A C 1
ATOM 2306 O O . LEU A 1 293 ? -17.855 26.940 37.836 1.00 53.69 293 LEU A O 1
ATOM 2310 N N . ASN A 1 294 ? -19.711 26.667 36.655 1.00 56.03 294 ASN A N 1
ATOM 2311 C CA . ASN A 1 294 ? -20.518 27.335 37.697 1.00 56.03 294 ASN A CA 1
ATOM 2312 C C . ASN A 1 294 ? -21.216 26.378 38.669 1.00 56.03 294 ASN A C 1
ATOM 2314 O O . ASN A 1 294 ? -21.323 26.679 39.858 1.00 56.03 294 ASN A O 1
ATOM 2318 N N . LYS A 1 295 ? -21.668 25.214 38.191 1.00 56.66 295 LYS A N 1
ATOM 2319 C CA . LYS A 1 295 ? -22.393 24.248 39.029 1.00 56.66 295 LYS A CA 1
ATOM 2320 C C . LYS A 1 295 ? -21.435 23.344 39.808 1.00 56.66 295 LYS A C 1
ATOM 2322 O O . LYS A 1 295 ? -21.605 23.183 41.014 1.00 56.66 295 LYS A O 1
ATOM 2327 N N . ASP A 1 296 ? -20.372 22.873 39.157 1.00 58.84 296 ASP A N 1
ATOM 2328 C CA . ASP A 1 296 ? -19.419 21.946 39.774 1.00 58.84 296 ASP A CA 1
ATOM 2329 C C . ASP A 1 296 ? -18.513 22.660 40.792 1.00 58.84 296 ASP A C 1
ATOM 2331 O O . ASP A 1 296 ? -18.239 22.119 41.863 1.00 58.84 296 ASP A O 1
ATOM 2335 N N . ILE A 1 297 ? -18.123 23.919 40.539 1.00 63.03 297 ILE A N 1
ATOM 2336 C CA . ILE A 1 297 ? -17.359 24.722 41.513 1.00 63.03 297 ILE A CA 1
ATOM 2337 C C . ILE A 1 297 ? -18.192 25.008 42.772 1.00 63.03 297 ILE A C 1
ATOM 2339 O O . ILE A 1 297 ? -17.665 24.937 43.886 1.00 63.03 297 ILE A O 1
ATOM 2343 N N . ALA A 1 298 ? -19.486 25.311 42.628 1.00 64.62 298 ALA A N 1
ATOM 2344 C CA . ALA A 1 298 ? -20.373 25.527 43.771 1.00 64.62 298 ALA A CA 1
ATOM 2345 C C . ALA A 1 298 ? -20.554 24.241 44.596 1.00 64.62 298 ALA A C 1
ATOM 2347 O O . ALA A 1 298 ? -20.488 24.280 45.826 1.00 64.62 298 ALA A O 1
ATOM 2348 N N . GLU A 1 299 ? -20.701 23.096 43.929 1.00 73.00 299 GLU A N 1
ATOM 2349 C CA . GLU A 1 299 ? -20.872 21.801 44.588 1.00 73.00 299 GLU A CA 1
ATOM 2350 C C . GLU A 1 299 ? -19.594 21.343 45.315 1.00 73.00 299 GLU A C 1
ATOM 2352 O O . GLU A 1 299 ? -19.652 20.852 46.445 1.00 73.00 299 GLU A O 1
ATOM 2357 N N . VAL A 1 300 ? -18.415 21.567 44.722 1.00 76.50 300 VAL A N 1
ATOM 2358 C CA . VAL A 1 300 ? -17.119 21.290 45.365 1.00 76.50 300 VAL A CA 1
ATOM 2359 C C . VAL A 1 300 ? -16.900 22.195 46.581 1.00 76.50 300 VAL A C 1
ATOM 2361 O O . VAL A 1 300 ? -16.469 21.714 47.632 1.00 76.50 300 VAL A O 1
ATOM 2364 N N . LYS A 1 301 ? -17.254 23.486 46.491 1.00 76.38 301 LYS A N 1
ATOM 2365 C CA . LYS A 1 301 ? -17.189 24.410 47.637 1.00 76.38 301 LYS A CA 1
ATOM 2366 C C . LYS A 1 301 ? -18.086 23.945 48.788 1.00 76.38 301 LYS A C 1
ATOM 2368 O O . LYS A 1 301 ? -17.628 23.918 49.928 1.00 76.38 301 LYS A O 1
ATOM 2373 N N . GLN A 1 302 ? -19.317 23.516 48.505 1.00 78.19 302 GLN A N 1
ATOM 2374 C CA . GLN A 1 302 ? -20.234 23.003 49.531 1.00 78.19 302 GLN A CA 1
ATOM 2375 C C . GLN A 1 302 ? -19.714 21.719 50.193 1.00 78.19 302 GLN A C 1
ATOM 2377 O O . GLN A 1 302 ? -19.722 21.616 51.421 1.00 78.19 302 GLN A O 1
ATOM 2382 N N . LYS A 1 303 ? -19.182 20.772 49.408 1.00 80.69 303 LYS A N 1
ATOM 2383 C CA . LYS A 1 303 ? -18.596 19.526 49.935 1.00 80.69 303 LYS A CA 1
ATOM 2384 C C . LYS A 1 303 ? -17.394 19.786 50.845 1.00 80.69 303 LYS A C 1
ATOM 2386 O O . LYS A 1 303 ? -17.256 19.116 51.868 1.00 80.69 303 LYS A O 1
ATOM 2391 N N . ASN A 1 304 ? -16.554 20.766 50.515 1.00 80.81 304 ASN A N 1
ATOM 2392 C CA . ASN A 1 304 ? -15.407 21.137 51.347 1.00 80.81 304 ASN A CA 1
ATOM 2393 C C . ASN A 1 304 ? -15.838 21.804 52.661 1.00 80.81 304 ASN A C 1
ATOM 2395 O O . ASN A 1 304 ? -15.360 21.407 53.720 1.00 80.81 304 ASN A O 1
ATOM 2399 N N . VAL A 1 305 ? -16.809 22.725 52.619 1.00 82.00 305 VAL A N 1
ATOM 2400 C CA . VAL A 1 305 ? -17.384 23.341 53.831 1.00 82.00 305 VAL A CA 1
ATOM 2401 C C . VAL A 1 305 ? -17.994 22.281 54.755 1.00 82.00 305 VAL A C 1
ATOM 2403 O O . VAL A 1 305 ? -17.812 22.322 55.973 1.00 82.00 305 VAL A O 1
ATOM 2406 N N . GLU A 1 306 ? -18.691 21.290 54.198 1.00 83.06 306 GLU A N 1
ATOM 2407 C CA . GLU A 1 306 ? -19.291 20.226 55.000 1.00 83.06 306 GLU A CA 1
ATOM 2408 C C . GLU A 1 306 ? -18.253 19.250 55.574 1.00 83.06 306 GLU A C 1
ATOM 2410 O O . GLU A 1 306 ? -18.399 18.780 56.708 1.00 83.06 306 GLU A O 1
ATOM 2415 N N . LYS A 1 307 ? -17.179 18.974 54.827 1.00 83.19 307 LYS A N 1
ATOM 2416 C CA . LYS A 1 307 ? -16.047 18.174 55.304 1.00 83.19 307 LYS A CA 1
ATOM 2417 C C . LYS A 1 307 ? -15.347 18.859 56.479 1.00 83.19 307 LYS A C 1
ATOM 2419 O O . LYS A 1 307 ? -15.101 18.201 57.489 1.00 83.19 307 LYS A O 1
ATOM 2424 N N . ASP A 1 308 ? -15.139 20.170 56.398 1.00 75.69 308 ASP A N 1
ATOM 2425 C CA . ASP A 1 308 ? -14.573 20.968 57.489 1.00 75.69 308 ASP A CA 1
ATOM 2426 C C . ASP A 1 308 ? -15.502 21.026 58.704 1.00 75.69 308 ASP A C 1
ATOM 2428 O O . ASP A 1 308 ? -15.039 20.907 59.840 1.00 75.69 308 ASP A O 1
ATOM 2432 N N . ARG A 1 309 ? -16.824 21.124 58.501 1.00 77.62 309 ARG A N 1
ATOM 2433 C CA . ARG A 1 309 ? -17.807 21.045 59.595 1.00 77.62 309 ARG A CA 1
ATOM 2434 C C . ARG A 1 309 ? -17.724 19.704 60.328 1.00 77.62 309 ARG A C 1
ATOM 2436 O O . ARG A 1 309 ? -17.678 19.682 61.557 1.00 77.62 309 ARG A O 1
ATOM 2443 N N . LYS A 1 310 ? -17.666 18.592 59.587 1.00 82.12 310 LYS A N 1
ATOM 2444 C CA . LYS A 1 310 ? -17.529 17.238 60.155 1.00 82.12 310 LYS A CA 1
ATOM 2445 C C . LYS A 1 310 ? -16.186 17.049 60.860 1.00 82.12 310 LYS A C 1
ATOM 2447 O O . LYS A 1 310 ? -16.131 16.388 61.895 1.00 82.12 310 LYS A O 1
ATOM 2452 N N . LEU A 1 311 ? -15.114 17.644 60.335 1.00 78.62 311 LEU A N 1
ATOM 2453 C CA . LEU A 1 311 ? -13.799 17.614 60.969 1.00 78.62 311 LEU A CA 1
ATOM 2454 C C . LEU A 1 311 ? -13.810 18.387 62.295 1.00 78.62 311 LEU A C 1
ATOM 2456 O O . LEU A 1 311 ? -13.392 17.848 63.314 1.00 78.62 311 LEU A O 1
ATOM 2460 N N . ARG A 1 312 ? -14.379 19.598 62.323 1.00 70.69 312 ARG A N 1
ATOM 2461 C CA . ARG A 1 312 ? -14.525 20.402 63.551 1.00 70.69 312 ARG A CA 1
ATOM 2462 C C . ARG A 1 312 ? -15.363 19.699 64.620 1.00 70.69 312 ARG A C 1
ATOM 2464 O O . ARG A 1 312 ? -14.987 19.721 65.788 1.00 70.69 312 ARG A O 1
ATOM 2471 N N . GLN A 1 313 ? -16.444 19.026 64.219 1.00 75.00 313 GLN A N 1
ATOM 2472 C CA . GLN A 1 313 ? -17.270 18.212 65.122 1.00 75.00 313 GLN A CA 1
ATOM 2473 C C . GLN A 1 313 ? -16.498 17.026 65.713 1.00 75.00 313 GLN A C 1
ATOM 2475 O O . GLN A 1 313 ? -16.666 16.720 66.888 1.00 75.00 313 GLN A O 1
ATOM 2480 N N . ARG A 1 314 ? -15.625 16.379 64.929 1.00 72.62 314 ARG A N 1
ATOM 2481 C CA . ARG A 1 314 ? -14.786 15.267 65.408 1.00 72.62 314 ARG A CA 1
ATOM 2482 C C . ARG A 1 314 ? -13.676 15.705 66.358 1.00 72.62 314 ARG A C 1
ATOM 2484 O O . ARG A 1 314 ? -13.344 14.955 67.264 1.00 72.62 314 ARG A O 1
ATOM 2491 N N . VAL A 1 315 ? -13.103 16.890 66.152 1.00 75.31 315 VAL A N 1
ATOM 2492 C CA . VAL A 1 315 ? -11.997 17.402 66.982 1.00 75.31 315 VAL A CA 1
ATOM 2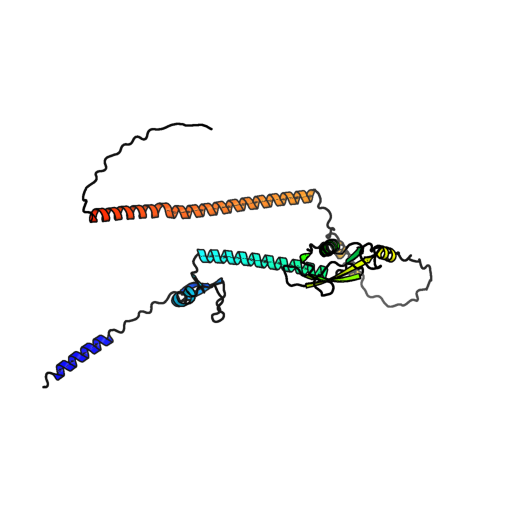493 C C . VAL A 1 315 ? -12.519 18.110 68.248 1.00 75.31 315 VAL A C 1
ATOM 2495 O O . VAL A 1 315 ? -11.735 18.514 69.097 1.00 75.31 315 VAL A O 1
ATOM 2498 N N . GLY A 1 316 ? -13.842 18.244 68.427 1.00 59.66 316 GLY A N 1
ATOM 2499 C CA . GLY A 1 316 ? -14.433 18.814 69.646 1.00 59.66 316 GLY A CA 1
ATOM 2500 C C . GLY A 1 316 ? -14.135 20.305 69.853 1.00 59.66 316 GLY A C 1
ATOM 2501 O O . GLY A 1 316 ? -14.292 20.822 70.956 1.00 59.66 316 GLY A O 1
ATOM 2502 N N . VAL A 1 317 ? -13.711 21.022 68.807 1.00 58.56 317 VAL A N 1
ATOM 2503 C CA . VAL A 1 317 ? -13.367 22.448 68.900 1.00 58.56 317 VAL A CA 1
ATOM 2504 C C . VAL A 1 317 ? -14.597 23.285 68.566 1.00 58.56 317 VAL A C 1
ATOM 2506 O O . VAL A 1 317 ? -14.757 23.792 67.455 1.00 58.56 317 VAL A O 1
ATOM 2509 N N . ASN A 1 318 ? -15.466 23.469 69.557 1.00 56.28 318 ASN A N 1
ATOM 2510 C CA . ASN A 1 318 ? -16.469 24.532 69.545 1.00 56.28 318 ASN A CA 1
ATOM 2511 C C . ASN A 1 318 ? -15.795 25.864 69.899 1.00 56.28 318 ASN A C 1
ATOM 2513 O O . ASN A 1 318 ? -15.979 26.399 70.987 1.00 56.28 318 ASN A O 1
ATOM 2517 N N . ARG A 1 319 ? -14.984 26.409 68.989 1.00 52.94 319 ARG A N 1
ATOM 2518 C CA . ARG A 1 319 ? -14.526 27.797 69.098 1.00 52.94 319 ARG A CA 1
ATOM 2519 C C . ARG A 1 319 ? -15.134 28.579 67.945 1.00 52.94 319 ARG A C 1
ATOM 2521 O O . ARG A 1 319 ? -14.725 28.426 66.795 1.00 52.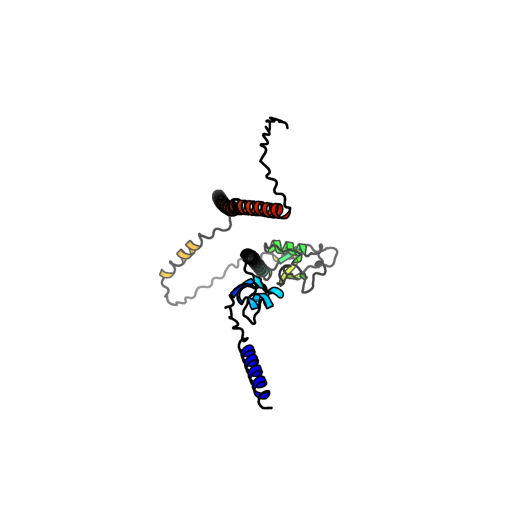94 319 ARG A O 1
ATOM 2528 N N . ALA A 1 320 ? -16.165 29.359 68.262 1.00 50.38 320 ALA A N 1
ATOM 2529 C CA . ALA A 1 320 ? -16.732 30.344 67.357 1.00 50.38 320 ALA A CA 1
ATOM 2530 C C . ALA A 1 320 ? -15.617 31.324 66.971 1.00 50.38 320 ALA A C 1
ATOM 2532 O O . ALA A 1 320 ? -15.159 32.116 67.791 1.00 50.38 320 ALA A O 1
ATOM 2533 N N . VAL A 1 321 ? -15.123 31.216 65.738 1.00 53.47 321 VAL A N 1
ATOM 2534 C CA . VAL A 1 321 ? -14.209 32.206 65.169 1.00 53.47 321 VAL A CA 1
ATOM 2535 C C . VAL A 1 321 ? -15.093 33.320 64.632 1.00 53.47 321 VAL A C 1
ATOM 2537 O O . VAL A 1 321 ? -15.673 33.201 63.555 1.00 53.47 321 VAL A O 1
ATOM 2540 N N . THR A 1 322 ? -15.251 34.379 65.419 1.00 50.00 322 THR A N 1
ATOM 2541 C CA . THR A 1 322 ? -15.775 35.658 64.937 1.00 50.00 322 THR A CA 1
ATOM 2542 C C . THR A 1 322 ? -14.853 36.176 63.830 1.00 50.00 322 THR A C 1
ATOM 2544 O O . THR A 1 322 ? -13.638 36.211 64.049 1.00 50.00 322 THR A O 1
ATOM 2547 N N . PRO A 1 323 ? -15.370 36.574 62.655 1.00 48.84 323 PRO A N 1
ATOM 2548 C CA . PRO A 1 323 ? -14.535 37.120 61.596 1.00 48.84 323 PRO A CA 1
ATOM 2549 C C . PRO A 1 323 ? -14.006 38.489 62.036 1.00 48.84 323 PRO A C 1
ATOM 2551 O O . PRO A 1 323 ? -14.737 39.476 62.041 1.00 48.84 323 PRO A O 1
ATOM 2554 N N . GLN A 1 324 ? -12.733 38.556 62.432 1.00 44.91 324 GLN A N 1
ATOM 2555 C CA . GLN A 1 324 ? -12.041 39.835 62.533 1.00 44.91 324 GLN A CA 1
ATOM 2556 C C . GLN A 1 324 ? -11.807 40.361 61.116 1.00 44.91 324 GLN A C 1
ATOM 2558 O O . GLN A 1 324 ? -11.193 39.698 60.279 1.00 44.91 324 GLN A O 1
ATOM 2563 N N . ALA A 1 325 ? -12.351 41.546 60.858 1.00 49.78 325 ALA A N 1
ATOM 2564 C CA . ALA A 1 325 ? -12.197 42.288 59.623 1.00 49.78 325 ALA A CA 1
ATOM 2565 C C . ALA A 1 325 ? -10.715 42.614 59.384 1.00 49.78 325 ALA A C 1
ATOM 2567 O O . ALA A 1 325 ? -10.139 43.473 60.050 1.00 49.78 325 ALA A O 1
ATOM 2568 N N . ILE A 1 326 ? -10.099 41.939 58.416 1.00 49.16 326 ILE A N 1
ATOM 2569 C CA . ILE A 1 326 ? -8.789 42.326 57.895 1.00 49.16 326 ILE A CA 1
ATOM 2570 C C . ILE A 1 326 ? -9.042 43.353 56.791 1.00 49.16 326 ILE A C 1
ATOM 2572 O O . ILE A 1 326 ? -9.189 43.020 55.620 1.00 49.16 326 ILE A O 1
ATOM 2576 N N . ASN A 1 327 ? -9.109 44.621 57.195 1.00 54.31 327 ASN A N 1
ATOM 2577 C CA . ASN A 1 327 ? -8.850 45.748 56.307 1.00 54.31 327 ASN A CA 1
ATOM 2578 C C . ASN A 1 327 ? -7.357 45.719 55.955 1.00 54.31 327 ASN A C 1
ATOM 2580 O O . ASN A 1 327 ? -6.527 46.196 56.729 1.00 54.31 327 ASN A O 1
ATOM 2584 N N . ARG A 1 328 ? -7.001 45.159 54.797 1.00 46.56 328 ARG A N 1
ATOM 2585 C CA . ARG A 1 328 ? -5.708 45.434 54.164 1.00 46.56 328 ARG A CA 1
ATOM 2586 C C . ARG A 1 328 ? -5.950 46.308 52.946 1.00 46.56 328 ARG A C 1
ATOM 2588 O O . ARG A 1 328 ? -6.508 45.882 51.944 1.00 46.56 328 ARG A O 1
ATOM 2595 N N . LYS A 1 329 ? -5.582 47.577 53.127 1.00 53.84 329 LYS A N 1
ATOM 2596 C CA . LYS A 1 329 ? -5.311 48.534 52.063 1.00 53.84 329 LYS A CA 1
ATOM 2597 C C . LYS A 1 329 ? -4.150 47.967 51.252 1.00 53.84 329 LYS A C 1
ATOM 2599 O O . LYS A 1 329 ? -3.018 48.050 51.717 1.00 53.84 329 LYS A O 1
ATOM 2604 N N . ASP A 1 330 ? -4.430 47.418 50.081 1.00 51.94 330 ASP A N 1
ATOM 2605 C CA . ASP A 1 330 ? -3.389 47.206 49.086 1.00 51.94 330 ASP A CA 1
ATOM 2606 C C . ASP A 1 330 ? -3.291 48.486 48.260 1.00 51.94 330 ASP A C 1
ATOM 2608 O O . ASP A 1 330 ? -4.169 48.863 47.480 1.00 51.94 330 ASP A O 1
ATOM 2612 N N . SER A 1 331 ? -2.235 49.219 48.588 1.00 51.50 331 SER A N 1
ATOM 2613 C CA . SER A 1 331 ? -1.706 50.365 47.878 1.00 51.50 331 SER A CA 1
ATOM 2614 C C . SER A 1 331 ? -1.408 50.010 46.426 1.00 51.50 331 SER A C 1
ATOM 2616 O O . SER A 1 331 ? -0.764 49.000 46.140 1.00 51.50 331 SER A O 1
ATOM 2618 N N . LYS A 1 332 ? -1.835 50.910 45.538 1.00 53.38 332 LYS A N 1
ATOM 2619 C CA . LYS A 1 332 ? -1.239 51.149 44.224 1.00 53.38 332 LYS A CA 1
ATOM 2620 C C . LYS A 1 332 ? 0.284 51.071 44.316 1.00 53.38 332 LYS A C 1
ATOM 2622 O O . LYS A 1 332 ? 0.861 51.772 45.142 1.00 53.38 332 LYS A O 1
ATOM 2627 N N . ASN A 1 333 ? 0.894 50.272 43.452 1.00 52.62 333 ASN A N 1
ATOM 2628 C CA . ASN A 1 333 ? 2.213 50.579 42.928 1.00 52.62 333 ASN A CA 1
ATOM 2629 C C . ASN A 1 333 ? 2.055 50.689 41.420 1.00 52.62 333 ASN A C 1
ATOM 2631 O O . ASN A 1 333 ? 1.747 49.713 40.733 1.00 52.62 333 ASN A O 1
ATOM 2635 N N . ASP A 1 334 ? 2.170 51.938 41.000 1.00 48.19 334 ASP A N 1
ATOM 2636 C CA . ASP A 1 334 ? 2.314 52.400 39.641 1.00 48.19 334 ASP A CA 1
ATOM 2637 C C . ASP A 1 334 ? 3.670 51.928 39.073 1.00 48.19 334 ASP A C 1
ATOM 2639 O O . ASP A 1 334 ? 4.639 51.737 39.808 1.00 48.19 334 ASP A O 1
ATOM 2643 N N . ASP A 1 335 ? 3.678 51.733 37.757 1.00 51.56 335 ASP A N 1
ATOM 2644 C CA . ASP A 1 335 ? 4.761 52.046 36.824 1.00 51.56 335 ASP A CA 1
ATOM 2645 C C . ASP A 1 335 ? 6.182 51.525 37.100 1.00 51.56 335 ASP A C 1
ATOM 2647 O O . ASP A 1 335 ? 6.969 52.128 37.825 1.00 51.56 335 ASP A O 1
ATOM 2651 N N . VAL A 1 336 ? 6.576 50.498 36.336 1.00 58.19 336 VAL A N 1
ATOM 2652 C CA . VAL A 1 336 ? 7.934 50.422 35.775 1.00 58.19 336 VAL A CA 1
ATOM 2653 C C . VAL A 1 336 ? 7.814 50.027 34.305 1.00 58.19 336 VAL A C 1
ATOM 2655 O O . VAL A 1 336 ? 7.543 48.874 33.967 1.00 58.19 336 VAL A O 1
ATOM 2658 N N . ALA A 1 337 ? 7.952 51.037 33.450 1.00 61.44 337 ALA A N 1
ATOM 2659 C CA . ALA A 1 337 ? 8.384 50.890 32.071 1.00 61.44 337 ALA A CA 1
ATOM 2660 C C . ALA A 1 337 ? 9.880 50.533 32.045 1.00 61.44 337 ALA A C 1
ATOM 2662 O O . ALA A 1 337 ? 10.607 50.965 32.937 1.00 61.44 337 ALA A O 1
ATOM 2663 N N . ASP A 1 338 ? 10.286 49.722 31.065 1.00 63.12 338 ASP A N 1
ATOM 2664 C CA . ASP A 1 338 ? 11.458 49.925 30.188 1.00 63.12 338 ASP A CA 1
ATOM 2665 C C . ASP A 1 338 ? 11.946 48.587 29.595 1.00 63.12 338 ASP A C 1
ATOM 2667 O O . ASP A 1 338 ? 12.334 47.671 30.324 1.00 63.12 338 ASP A O 1
ATOM 2671 N N . ASP A 1 339 ? 11.810 48.489 28.263 1.00 55.28 339 ASP A N 1
ATOM 2672 C CA . ASP A 1 339 ? 12.823 48.144 27.233 1.00 55.28 339 ASP A CA 1
ATOM 2673 C C . ASP A 1 339 ? 12.255 47.366 26.030 1.00 55.28 339 ASP A C 1
ATOM 2675 O O . ASP A 1 339 ? 11.807 46.203 26.182 1.00 55.28 339 ASP A O 1
#

Foldseek 3Di:
DVVVVVVVVVVVVVVVVVVVVPPPPPPPDPFAWFWKAFCPDDVVVRDHHRDIDTGGPCCCVPPCPVVVGIGGPDPVVVVVSVVVVVVVVVVVVVVVVVVV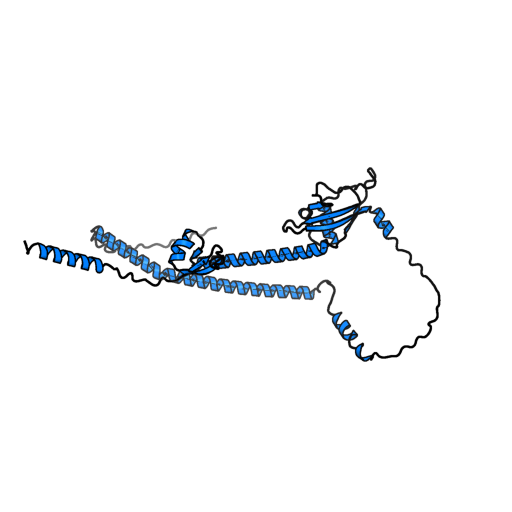VVVVVLVQQQVDEFEAAAAADPVDPPFWGPDFAALQNVQVSCCVRRVDRGDSVQWADWPPHGPPDTHTGFAKIFTWGHDPVDRDIHTHIYGYDHNVVVVVVPPDPPPDPPDDDDDDDDDDDDDDDDDPVVVVVPVVVVVVVVVPDDDPDDDPPVVVVVVVVVVVVVVVVVVVVVVVVVVVVVVVVCVVVVVCPPPVVVVVVVVVVVVVVVVCVVVVDPDPDDDDDPPDDDDDDDDDDDD

pLDDT: mean 74.37, std 17.46, range [38.69, 97.75]

Radius of gyration: 45.79 Å; Cα contacts (8 Å, |Δi|>4): 258; chains: 1; bounding box: 87×97×148 Å